Protein 8YBN (pdb70)

GO terms:
  GO:0005515 protein binding (F, IPI)

Structure (mmCIF, N/CA/C/O backbone):
data_8YBN
#
_entry.id   8YBN
#
_cell.length_a   44.967
_cell.length_b   87.860
_cell.length_c   95.581
_cell.angle_alpha   90.00
_cell.angle_beta   90.00
_cell.angle_gamma   90.00
#
_symmetry.space_group_name_H-M   'P 21 21 21'
#
loop_
_entity.id
_entity.type
_entity.pdbx_description
1 polymer 'Enterotoxin type B'
2 polymer 'nanobody SEB-Nb8'
3 water water
#
loop_
_atom_site.group_PDB
_atom_site.id
_atom_site.type_symbol
_atom_site.label_atom_id
_atom_site.label_alt_id
_atom_site.label_comp_id
_atom_site.label_asym_id
_atom_site.label_entity_id
_atom_site.label_seq_id
_atom_site.pdbx_PDB_ins_code
_atom_site.Cartn_x
_atom_site.Cartn_y
_atom_site.Cartn_z
_atom_site.occupancy
_atom_site.B_iso_or_equiv
_atom_site.auth_seq_id
_atom_site.auth_comp_id
_atom_site.auth_asym_id
_atom_site.auth_atom_id
_atom_site.pdbx_PDB_model_num
ATOM 1 N N . GLU A 1 2 ? -22.736 -8.519 12.261 1.00 88.63 3 GLU A N 1
ATOM 2 C CA . GLU A 1 2 ? -24.078 -9.001 11.929 1.00 88.98 3 GLU A CA 1
ATOM 3 C C . GLU A 1 2 ? -24.104 -9.344 10.433 1.00 84.10 3 GLU A C 1
ATOM 4 O O . GLU A 1 2 ? -23.093 -9.791 9.888 1.00 85.78 3 GLU A O 1
ATOM 10 N N . SER A 1 3 ? -25.253 -9.156 9.766 1.00 70.94 4 SER A N 1
ATOM 11 C CA . SER A 1 3 ? -25.324 -9.275 8.316 1.00 63.72 4 SER A CA 1
ATOM 12 C C . SER A 1 3 ? -26.031 -8.059 7.724 1.00 58.41 4 SER A C 1
ATOM 13 O O . SER A 1 3 ? -26.671 -7.306 8.456 1.00 64.25 4 SER A O 1
ATOM 16 N N . GLN A 1 4 ? -25.901 -7.885 6.401 1.00 48.27 5 GLN A N 1
ATOM 17 C CA . GLN A 1 4 ? -26.341 -6.670 5.730 1.00 44.99 5 GLN A CA 1
ATOM 18 C C . GLN A 1 4 ? -27.129 -6.931 4.449 1.00 39.05 5 GLN A C 1
ATOM 19 O O . GLN A 1 4 ? -26.628 -7.578 3.536 1.00 33.26 5 GLN A O 1
ATOM 25 N N . PRO A 1 5 ? -28.365 -6.393 4.311 1.00 38.62 6 PRO A N 1
ATOM 26 C CA . PRO A 1 5 ? -29.149 -6.621 3.100 1.00 38.68 6 PRO A CA 1
ATOM 27 C C . PRO A 1 5 ? -28.340 -6.213 1.875 1.00 39.67 6 PRO A C 1
ATOM 28 O O . PRO A 1 5 ? -27.595 -5.230 1.916 1.00 39.26 6 PRO A O 1
ATOM 32 N N . ASP A 1 6 ? -28.462 -7.018 0.813 1.00 38.69 7 ASP A N 1
ATOM 33 C CA . ASP A 1 6 ? -27.906 -6.679 -0.481 1.00 39.86 7 ASP A CA 1
ATOM 34 C C . ASP A 1 6 ? -28.586 -5.434 -1.055 1.00 39.49 7 ASP A C 1
ATOM 35 O O . ASP A 1 6 ? -29.725 -5.125 -0.712 1.00 40.58 7 ASP A O 1
ATOM 40 N N . PRO A 1 7 ? -27.911 -4.698 -1.967 1.00 37.03 8 PRO A N 1
ATOM 41 C CA . PRO A 1 7 ? -28.417 -3.425 -2.465 1.00 37.05 8 PRO A CA 1
ATOM 42 C C . PRO A 1 7 ? -29.803 -3.521 -3.088 1.00 37.10 8 PRO A C 1
ATOM 43 O O . PRO A 1 7 ? -30.022 -4.299 -4.008 1.00 35.10 8 PRO A O 1
ATOM 47 N N . LYS A 1 8 ? -30.716 -2.686 -2.594 1.00 39.19 9 LYS A N 1
ATOM 48 C CA . LYS A 1 8 ? -32.045 -2.561 -3.163 1.00 41.25 9 LYS A CA 1
ATOM 49 C C . LYS A 1 8 ? -31.923 -1.940 -4.561 1.00 41.27 9 LYS A C 1
ATOM 50 O O . LYS A 1 8 ? -30.929 -1.290 -4.883 1.00 37.22 9 LYS A O 1
ATOM 56 N N . PRO A 1 9 ? -32.909 -2.114 -5.467 1.00 44.12 10 PRO A N 1
ATOM 57 C CA . PRO A 1 9 ? -32.816 -1.499 -6.788 1.00 44.52 10 PRO A CA 1
ATOM 58 C C . PRO A 1 9 ? -32.843 0.025 -6.637 1.00 45.49 10 PRO A C 1
ATOM 59 O O . PRO A 1 9 ? -33.560 0.558 -5.791 1.00 47.32 10 PRO A O 1
ATOM 63 N N . ASP A 1 10 ? -32.017 0.711 -7.437 1.00 45.69 11 ASP A N 1
ATOM 64 C CA . ASP A 1 10 ? -31.873 2.161 -7.416 1.00 46.67 11 ASP A CA 1
ATOM 65 C C . ASP A 1 10 ? -31.071 2.719 -6.250 1.00 41.79 11 ASP A C 1
ATOM 66 O O . ASP A 1 10 ? -30.943 3.930 -6.121 1.00 44.71 11 ASP A O 1
ATOM 71 N N . GLU A 1 11 ? -30.499 1.835 -5.438 1.00 36.96 12 GLU A N 1
ATOM 72 C CA . GLU A 1 11 ? -29.706 2.252 -4.302 1.00 34.94 12 GLU A CA 1
ATOM 73 C C . GLU A 1 11 ? -28.281 2.590 -4.734 1.00 33.00 12 GLU A C 1
ATOM 74 O O . GLU A 1 11 ? -27.669 3.477 -4.161 1.00 33.05 12 GLU A O 1
ATOM 80 N N . LEU A 1 12 ? -27.746 1.886 -5.736 1.00 31.53 13 LEU A N 1
ATOM 81 C CA . LEU A 1 12 ? -26.339 2.015 -6.074 1.00 31.28 13 LEU A CA 1
ATOM 82 C C . LEU A 1 12 ? -26.101 3.297 -6.862 1.00 32.21 13 LEU A C 1
ATOM 83 O O . LEU A 1 12 ? -26.943 3.730 -7.648 1.00 31.61 13 LEU A O 1
ATOM 88 N N . HIS A 1 13 ? -24.934 3.893 -6.628 1.00 32.28 14 HIS A N 1
ATOM 89 C CA . HIS A 1 13 ? -24.529 5.075 -7.362 1.00 33.12 14 HIS A CA 1
ATOM 90 C C . HIS A 1 13 ? -24.281 4.732 -8.825 1.00 33.30 14 HIS A C 1
ATOM 91 O O . HIS A 1 13 ? -23.686 3.706 -9.144 1.00 34.81 14 HIS A O 1
ATOM 98 N N . LYS A 1 14 ? -24.794 5.603 -9.697 1.00 35.25 15 LYS A N 1
ATOM 99 C CA . LYS A 1 14 ? -24.621 5.491 -11.135 1.00 37.13 15 LYS A CA 1
ATOM 100 C C . LYS A 1 14 ? -23.590 6.509 -11.606 1.00 36.52 15 LYS A C 1
ATOM 101 O O . LYS A 1 14 ? -23.691 7.675 -11.232 1.00 41.32 15 LYS A O 1
ATOM 107 N N . SER A 1 15 ? -22.610 6.080 -12.416 1.00 36.15 16 SER A N 1
ATOM 108 C CA . SER A 1 15 ? -21.564 6.988 -12.882 1.00 36.74 16 SER A CA 1
ATOM 109 C C . SER A 1 15 ? -22.110 8.017 -13.869 1.00 36.06 16 SER A C 1
ATOM 110 O O . SER A 1 15 ? -21.694 9.171 -13.858 1.00 35.95 16 SER A O 1
ATOM 113 N N . SER A 1 16 ? -23.079 7.597 -14.688 1.00 35.42 17 SER A N 1
ATOM 114 C CA . SER A 1 16 ? -23.807 8.518 -15.543 1.00 35.23 17 SER A CA 1
ATOM 115 C C . SER A 1 16 ? -24.342 9.736 -14.782 1.00 35.11 17 SER A C 1
ATOM 116 O O . SER A 1 16 ? -24.420 10.820 -15.358 1.00 35.43 17 SER A O 1
ATOM 119 N N . LYS A 1 17 ? -24.715 9.566 -13.504 1.00 33.96 18 LYS A N 1
ATOM 120 C CA . LYS A 1 17 ? -25.205 10.674 -12.688 1.00 34.45 18 LYS A CA 1
ATOM 121 C C . LYS A 1 17 ? -24.110 11.427 -11.937 1.00 31.88 18 LYS A C 1
ATOM 122 O O . LYS A 1 17 ? -24.402 12.364 -11.202 1.00 31.70 18 LYS A O 1
ATOM 128 N N . PHE A 1 18 ? -22.857 10.995 -12.078 1.00 29.51 19 PHE A N 1
ATOM 129 C CA . PHE A 1 18 ? -21.752 11.727 -11.491 1.00 28.29 19 PHE A CA 1
ATOM 130 C C . PHE A 1 18 ? -21.068 12.545 -12.582 1.00 28.49 19 PHE A C 1
ATOM 131 O O . PHE A 1 18 ? -20.552 11.972 -13.522 1.00 29.89 19 PHE A O 1
ATOM 139 N N . THR A 1 19 ? -21.047 13.874 -12.448 1.00 29.50 20 THR A N 1
ATOM 140 C CA . THR A 1 19 ? -20.512 14.736 -13.492 1.00 29.22 20 THR A CA 1
ATOM 141 C C . THR A 1 19 ? -19.183 15.392 -13.118 1.00 28.15 20 THR A C 1
ATOM 142 O O . THR A 1 19 ? -18.761 16.327 -13.791 1.00 28.52 20 THR A O 1
ATOM 146 N N . GLY A 1 20 ? -18.523 14.892 -12.065 1.00 26.43 21 GLY A N 1
ATOM 147 C CA . GLY A 1 20 ? -17.198 15.365 -11.688 1.00 25.44 21 GLY A CA 1
ATOM 148 C C . GLY A 1 20 ? -16.064 14.588 -12.367 1.00 24.42 21 GLY A C 1
ATOM 149 O O . GLY A 1 20 ? -16.266 13.917 -13.372 1.00 25.39 21 GLY A O 1
ATOM 150 N N . LEU A 1 21 ? -14.862 14.667 -11.806 1.00 22.94 22 LEU A N 1
ATOM 151 C CA . LEU A 1 21 ? -13.732 13.939 -12.351 1.00 24.92 22 LEU A CA 1
ATOM 152 C C . LEU A 1 21 ? -13.716 12.511 -11.804 1.00 25.96 22 LEU A C 1
ATOM 153 O O . LEU A 1 21 ? -13.537 12.317 -10.598 1.00 26.72 22 LEU A O 1
ATOM 158 N N . MET A 1 22 ? -13.858 11.510 -12.682 1.00 24.50 23 MET A N 1
ATOM 159 C CA . MET A 1 22 ? -13.719 10.130 -12.243 1.00 25.47 23 MET A CA 1
ATOM 160 C C . MET A 1 22 ? -12.247 9.883 -11.909 1.00 25.44 23 MET A C 1
ATOM 161 O O . MET A 1 22 ? -11.915 8.947 -11.169 1.00 24.51 23 MET A O 1
ATOM 166 N N . GLU A 1 23 ? -11.372 10.741 -12.461 1.00 23.81 24 GLU A N 1
ATOM 167 C CA . GLU A 1 23 ? -9.946 10.645 -12.196 1.00 24.20 24 GLU A CA 1
ATOM 168 C C . GLU A 1 23 ? -9.653 10.645 -10.692 1.00 25.62 24 GLU A C 1
ATOM 169 O O . GLU A 1 23 ? -8.678 10.041 -10.254 1.00 25.86 24 GLU A O 1
ATOM 175 N N . ASN A 1 24 ? -10.487 11.348 -9.905 1.00 26.43 25 ASN A N 1
ATOM 176 C CA . ASN A 1 24 ? -10.217 11.547 -8.487 1.00 26.38 25 ASN A CA 1
ATOM 177 C C . ASN A 1 24 ? -10.616 10.341 -7.637 1.00 25.37 25 ASN A C 1
ATOM 178 O O . ASN A 1 24 ? -10.088 10.175 -6.543 1.00 25.16 25 ASN A O 1
ATOM 183 N N . MET A 1 25 ? -11.562 9.536 -8.132 1.00 25.22 26 MET A N 1
ATOM 184 C CA . MET A 1 25 ? -11.820 8.204 -7.611 1.00 24.98 26 MET A CA 1
ATOM 185 C C . MET A 1 25 ? -10.693 7.269 -8.060 1.00 26.64 26 MET A C 1
ATOM 186 O O . MET A 1 25 ? -10.120 6.532 -7.260 1.00 29.53 26 MET A O 1
ATOM 191 N N . LYS A 1 26 ? -10.361 7.313 -9.347 1.00 26.44 27 LYS A N 1
ATOM 192 C CA . LYS A 1 26 ? -9.365 6.408 -9.894 1.00 26.88 27 LYS A CA 1
ATOM 193 C C . LYS A 1 26 ? -8.003 6.445 -9.198 1.00 26.37 27 LYS A C 1
ATOM 194 O O . LYS A 1 26 ? -7.472 5.379 -8.890 1.00 25.27 27 LYS A O 1
ATOM 200 N N . VAL A 1 27 ? -7.446 7.643 -8.931 1.00 26.29 28 VAL A N 1
ATOM 201 C CA . VAL A 1 27 ? -6.126 7.726 -8.303 1.00 26.59 28 VAL A CA 1
ATOM 202 C C . VAL A 1 27 ? -6.041 6.954 -6.993 1.00 26.48 28 VAL A C 1
ATOM 203 O O . VAL A 1 27 ? -4.945 6.572 -6.585 1.00 25.60 28 VAL A O 1
ATOM 207 N N . LEU A 1 28 ? -7.186 6.771 -6.320 1.00 25.88 29 LEU A N 1
ATOM 208 C CA . LEU A 1 28 ? -7.187 6.118 -5.025 1.00 27.69 29 LEU A CA 1
ATOM 209 C C . LEU A 1 28 ? -6.841 4.632 -5.106 1.00 26.60 29 LEU A C 1
ATOM 210 O O . LEU A 1 28 ? -6.271 4.067 -4.169 1.00 26.92 29 LEU A O 1
ATOM 215 N N . TYR A 1 29 ? -7.161 4.035 -6.252 1.00 27.21 30 TYR A N 1
ATOM 216 C CA . TYR A 1 29 ? -6.936 2.622 -6.498 1.00 28.35 30 TYR A CA 1
ATOM 217 C C . TYR A 1 29 ? -5.880 2.392 -7.576 1.00 28.69 30 TYR A C 1
ATOM 218 O O . TYR A 1 29 ? -5.749 1.286 -8.097 1.00 28.14 30 TYR A O 1
ATOM 227 N N . ASP A 1 30 ? -5.137 3.460 -7.895 1.00 29.29 31 ASP A N 1
ATOM 228 C CA . ASP A 1 30 ? -3.992 3.398 -8.789 1.00 29.71 31 ASP A CA 1
ATOM 229 C C . ASP A 1 30 ? -2.821 2.799 -8.002 1.00 27.21 31 ASP A C 1
ATOM 230 O O . ASP A 1 30 ? -2.981 2.408 -6.859 1.00 28.30 31 ASP A O 1
ATOM 235 N N . ASP A 1 31 ? -1.627 2.754 -8.580 1.00 27.38 32 ASP A N 1
ATOM 236 C CA . ASP A 1 31 ? -0.496 2.102 -7.939 1.00 28.29 32 ASP A CA 1
ATOM 237 C C . ASP A 1 31 ? -0.134 2.573 -6.534 1.00 28.70 32 ASP A C 1
ATOM 238 O O . ASP A 1 31 ? 0.137 1.750 -5.659 1.00 27.76 32 ASP A O 1
ATOM 243 N N . ASN A 1 32 ? -0.102 3.896 -6.327 1.00 29.68 33 ASN A N 1
ATOM 244 C CA . ASN A 1 32 ? 0.323 4.454 -5.051 1.00 30.46 33 ASN A CA 1
ATOM 245 C C . ASN A 1 32 ? -0.622 4.067 -3.912 1.00 28.57 33 ASN A C 1
ATOM 246 O O . ASN A 1 32 ? -1.842 4.171 -4.040 1.00 29.15 33 ASN A O 1
ATOM 251 N N . HIS A 1 33 ? -0.034 3.639 -2.792 1.00 27.32 34 HIS A N 1
ATOM 252 C CA . HIS A 1 33 ? -0.787 3.254 -1.604 1.00 27.74 34 HIS A CA 1
ATOM 253 C C . HIS A 1 33 ? 0.164 3.137 -0.416 1.00 27.79 34 HIS A C 1
ATOM 254 O O . HIS A 1 33 ? 1.384 3.130 -0.581 1.00 25.69 34 HIS A O 1
ATOM 261 N N . VAL A 1 34 ? -0.419 3.035 0.780 1.00 28.56 35 VAL A N 1
ATOM 262 C CA . VAL A 1 34 ? 0.351 2.777 1.981 1.00 29.79 35 VAL A CA 1
ATOM 263 C C . VAL A 1 34 ? 0.372 1.274 2.262 1.00 31.03 35 VAL A C 1
ATOM 264 O O . VAL A 1 34 ? -0.659 0.604 2.270 1.00 31.07 35 VAL A O 1
ATOM 268 N N . SER A 1 35 ? 1.591 0.755 2.414 1.00 32.11 36 SER A N 1
ATOM 269 C CA . SER A 1 35 ? 1.843 -0.589 2.884 1.00 33.64 36 SER A CA 1
ATOM 270 C C . SER A 1 35 ? 3.136 -0.515 3.683 1.00 34.26 36 SER A C 1
ATOM 271 O O . SER A 1 35 ? 4.199 -0.283 3.117 1.00 37.86 36 SER A O 1
ATOM 274 N N . ALA A 1 36 ? 3.026 -0.652 5.003 1.00 34.86 37 ALA A N 1
ATOM 275 C CA . ALA A 1 36 ? 4.196 -0.753 5.863 1.00 34.02 37 ALA A CA 1
ATOM 276 C C . ALA A 1 36 ? 4.006 -1.977 6.754 1.00 34.52 37 ALA A C 1
ATOM 277 O O . ALA A 1 36 ? 2.881 -2.329 7.111 1.00 34.80 37 ALA A O 1
ATOM 279 N N . ILE A 1 37 ? 5.120 -2.625 7.094 1.00 34.94 38 ILE A N 1
ATOM 280 C CA . ILE A 1 37 ? 5.073 -3.828 7.902 1.00 36.25 38 ILE A CA 1
ATOM 281 C C . ILE A 1 37 ? 5.881 -3.613 9.176 1.00 33.91 38 ILE A C 1
ATOM 282 O O . ILE A 1 37 ? 6.986 -3.077 9.128 1.00 32.14 38 ILE A O 1
ATOM 287 N N . ASN A 1 38 ? 5.297 -4.037 10.304 1.00 32.91 39 ASN A N 1
ATOM 288 C CA . ASN A 1 38 ? 5.957 -4.033 11.603 1.00 33.60 39 ASN A CA 1
ATOM 289 C C . ASN A 1 38 ? 6.473 -2.668 12.077 1.00 31.34 39 ASN A C 1
ATOM 290 O O . ASN A 1 38 ? 7.670 -2.460 12.272 1.00 28.85 39 ASN A O 1
ATOM 295 N N . VAL A 1 39 ? 5.532 -1.746 12.289 1.00 30.91 40 VAL A N 1
ATOM 296 C CA . VAL A 1 39 ? 5.833 -0.381 12.692 1.00 31.58 40 VAL A CA 1
ATOM 297 C C . VAL A 1 39 ? 4.947 0.004 13.873 1.00 32.89 40 VAL A C 1
ATOM 298 O O . VAL A 1 39 ? 3.875 -0.571 14.058 1.00 33.07 40 VAL A O 1
ATOM 302 N N . LYS A 1 40 ? 5.385 1.013 14.634 1.00 32.78 41 LYS A N 1
ATOM 303 C CA . LYS A 1 40 ? 4.631 1.487 15.781 1.00 34.80 41 LYS A CA 1
ATOM 304 C C . LYS A 1 40 ? 4.396 2.995 15.702 1.00 31.99 41 LYS A C 1
ATOM 305 O O . LYS A 1 40 ? 5.282 3.750 15.322 1.00 29.95 41 LYS A O 1
ATOM 311 N N . SER A 1 41 ? 3.196 3.438 16.091 1.00 33.35 42 SER A N 1
ATOM 312 C CA . SER A 1 41 ? 2.879 4.859 16.091 1.00 32.02 42 SER A CA 1
ATOM 313 C C . SER A 1 41 ? 3.982 5.635 16.808 1.00 33.88 42 SER A C 1
ATOM 314 O O . SER A 1 41 ? 4.528 5.161 17.801 1.00 34.43 42 SER A O 1
ATOM 317 N N . ILE A 1 42 ? 4.310 6.818 16.278 1.00 33.82 43 ILE A N 1
ATOM 318 C CA . ILE A 1 42 ? 5.301 7.689 16.890 1.00 34.25 43 ILE A CA 1
ATOM 319 C C . ILE A 1 42 ? 4.698 9.016 17.340 1.00 35.09 43 ILE A C 1
ATOM 320 O O . ILE A 1 42 ? 5.390 9.849 17.918 1.00 33.62 43 ILE A O 1
ATOM 325 N N . ASP A 1 43 ? 3.417 9.233 17.042 1.00 35.42 44 ASP A N 1
ATOM 326 C CA . ASP A 1 43 ? 2.772 10.455 17.487 1.00 37.59 44 ASP A CA 1
ATOM 327 C C . ASP A 1 43 ? 1.269 10.346 17.260 1.00 36.23 44 ASP A C 1
ATOM 328 O O . ASP A 1 43 ? 0.768 9.306 16.820 1.00 34.56 44 ASP A O 1
ATOM 333 N N . GLN A 1 44 ? 0.575 11.426 17.622 1.00 34.33 45 GLN A N 1
ATOM 334 C CA . GLN A 1 44 ? -0.864 11.517 17.497 1.00 34.98 45 GLN A CA 1
ATOM 335 C C . GLN A 1 44 ? -1.265 12.985 17.400 1.00 34.23 45 GLN A C 1
ATOM 336 O O . GLN A 1 44 ? -0.714 13.808 18.113 1.00 34.53 45 GLN A O 1
ATOM 342 N N . PHE A 1 45 ? -2.236 13.302 16.543 1.00 33.66 46 PHE A N 1
ATOM 343 C CA . PHE A 1 45 ? -2.773 14.653 16.489 1.00 35.50 46 PHE A CA 1
ATOM 344 C C . PHE A 1 45 ? -4.055 14.729 17.318 1.00 33.26 46 PHE A C 1
ATOM 345 O O . PHE A 1 45 ? -4.101 15.404 18.342 1.00 32.84 46 PHE A O 1
ATOM 353 N N . LEU A 1 46 ? -5.102 14.033 16.882 1.00 31.52 47 LEU A N 1
ATOM 354 C CA . LEU A 1 46 ? -6.329 13.996 17.653 1.00 31.19 47 LEU A CA 1
ATOM 355 C C . LEU A 1 46 ? -6.519 12.621 18.272 1.00 30.11 47 LEU A C 1
ATOM 356 O O . LEU A 1 46 ? -5.921 11.651 17.833 1.00 25.12 47 LEU A O 1
ATOM 361 N N . TYR A 1 47 ? -7.398 12.564 19.276 1.00 33.07 48 TYR A N 1
ATOM 362 C CA . TYR A 1 47 ? -7.630 11.351 20.042 1.00 34.56 48 TYR A CA 1
ATOM 363 C C . TYR A 1 47 ? -8.055 10.146 19.190 1.00 32.68 48 TYR A C 1
ATOM 364 O O . TYR A 1 47 ? -7.899 9.011 19.641 1.00 33.43 48 TYR A O 1
ATOM 373 N N . PHE A 1 48 ? -8.577 10.372 17.967 1.00 30.49 49 PHE A N 1
ATOM 374 C CA . PHE A 1 48 ? -9.037 9.282 17.112 1.00 28.67 49 PHE A CA 1
ATOM 375 C C . PHE A 1 48 ? -8.058 8.865 16.013 1.00 28.37 49 PHE A C 1
ATOM 376 O O . PHE A 1 48 ? -8.425 8.096 15.120 1.00 27.99 49 PHE A O 1
ATOM 384 N N . ASP A 1 49 ? -6.801 9.315 16.110 1.00 27.95 50 ASP A N 1
ATOM 385 C CA . ASP A 1 49 ? -5.808 9.034 15.088 1.00 28.06 50 ASP A CA 1
ATOM 386 C C . ASP A 1 49 ? -4.471 8.592 15.672 1.00 28.86 50 ASP A C 1
ATOM 387 O O . ASP A 1 49 ? -4.248 8.649 16.879 1.00 25.97 50 ASP A O 1
ATOM 392 N N . LEU A 1 50 ? -3.604 8.112 14.771 1.00 30.87 51 LEU A N 1
ATOM 393 C CA . LEU A 1 50 ? -2.249 7.699 15.099 1.00 31.03 51 LEU A CA 1
ATOM 394 C C . LEU A 1 50 ? -1.378 8.146 13.933 1.00 29.99 51 LEU A C 1
ATOM 395 O O . LEU A 1 50 ? -1.826 8.125 12.786 1.00 28.94 51 LEU A O 1
ATOM 400 N N . ILE A 1 51 ? -0.137 8.539 14.248 1.00 29.28 52 ILE A N 1
ATOM 401 C CA . ILE A 1 51 ? 0.804 8.980 13.241 1.00 27.87 52 ILE A CA 1
ATOM 402 C C . ILE A 1 51 ? 1.994 8.035 13.195 1.00 26.36 52 ILE A C 1
ATOM 403 O O . ILE A 1 51 ? 2.630 7.770 14.208 1.00 26.66 52 ILE A O 1
ATOM 408 N N . TYR A 1 52 ? 2.30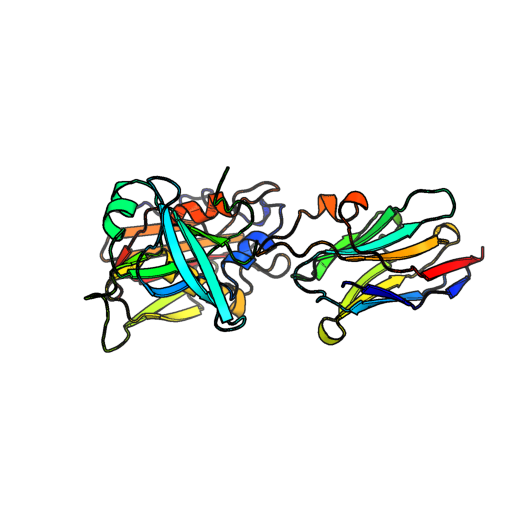0 7.572 11.982 1.00 26.56 53 TYR A N 1
ATOM 409 C CA . TYR A 1 52 ? 3.366 6.613 11.769 1.00 27.04 53 TYR A CA 1
ATOM 410 C C . TYR A 1 52 ? 4.414 7.339 10.950 1.00 27.74 53 TYR A C 1
ATOM 411 O O . TYR A 1 52 ? 4.094 8.270 10.223 1.00 27.85 53 TYR A O 1
ATOM 420 N N . SER A 1 53 ? 5.659 6.910 11.110 1.00 29.01 54 SER A N 1
ATOM 421 C CA . SER A 1 53 ? 6.742 7.382 10.277 1.00 32.02 54 SER A CA 1
ATOM 422 C C . SER A 1 53 ? 7.156 6.184 9.425 1.00 35.28 54 SER A C 1
ATOM 423 O O . SER A 1 53 ? 7.557 5.159 9.972 1.00 34.78 54 SER A O 1
ATOM 426 N N . ILE A 1 54 ? 6.992 6.296 8.098 1.00 39.32 55 ILE A N 1
ATOM 427 C CA . ILE A 1 54 ? 7.314 5.202 7.194 1.00 43.17 55 ILE A CA 1
ATOM 428 C C . ILE A 1 54 ? 8.236 5.703 6.083 1.00 44.49 55 ILE A C 1
ATOM 429 O O . ILE A 1 54 ? 8.090 6.820 5.584 1.00 45.33 55 ILE A O 1
ATOM 434 N N . LYS A 1 55 ? 9.200 4.849 5.727 1.00 47.39 56 LYS A N 1
ATOM 435 C CA . LYS A 1 55 ? 10.290 5.210 4.843 1.00 48.62 56 LYS A CA 1
ATOM 436 C C . LYS A 1 55 ? 9.804 5.310 3.402 1.00 50.22 56 LYS A C 1
ATOM 437 O O . LYS A 1 55 ? 8.928 4.561 2.980 1.00 51.06 56 LYS A O 1
ATOM 443 N N . ASP A 1 56 ? 10.362 6.274 2.669 1.00 52.21 57 ASP A N 1
ATOM 444 C CA . ASP A 1 56 ? 10.240 6.298 1.226 1.00 53.89 57 ASP A CA 1
ATOM 445 C C . ASP A 1 56 ? 11.523 5.704 0.650 1.00 52.78 57 ASP A C 1
ATOM 446 O O . ASP A 1 56 ? 12.598 6.281 0.799 1.00 51.58 57 ASP A O 1
ATOM 451 N N . THR A 1 57 ? 11.399 4.596 -0.064 1.00 57.66 58 THR A N 1
ATOM 452 C CA . THR A 1 57 ? 12.609 3.919 -0.578 1.00 64.35 58 THR A CA 1
ATOM 453 C C . THR A 1 57 ? 13.194 4.722 -1.723 1.00 67.56 58 THR A C 1
ATOM 454 O O . THR A 1 57 ? 14.431 4.768 -1.813 1.00 76.08 58 THR A O 1
ATOM 458 N N . LYS A 1 58 ? 12.354 5.312 -2.570 1.00 69.84 59 LYS A N 1
ATOM 459 C CA . LYS A 1 58 ? 12.806 6.160 -3.707 1.00 71.82 59 LYS A CA 1
ATOM 460 C C . LYS A 1 58 ? 13.566 7.449 -3.333 1.00 74.89 59 LYS A C 1
ATOM 461 O O . LYS A 1 58 ? 14.576 7.733 -4.012 1.00 71.91 59 LYS A O 1
ATOM 467 N N . LEU A 1 59 ? 13.150 8.191 -2.298 1.00 76.14 60 LEU A N 1
ATOM 468 C CA . LEU A 1 59 ? 13.748 9.531 -2.025 1.00 75.67 60 LEU A CA 1
ATOM 469 C C . LEU A 1 59 ? 14.668 9.461 -0.813 1.00 74.12 60 LEU A C 1
ATOM 470 O O . LEU A 1 59 ? 15.436 10.409 -0.587 1.00 75.42 60 LEU A O 1
ATOM 475 N N . GLY A 1 60 ? 14.567 8.384 -0.060 1.00 70.55 61 GLY A N 1
ATOM 476 C CA . GLY A 1 60 ? 15.427 8.137 1.089 1.00 64.99 61 GLY A CA 1
ATOM 477 C C . GLY A 1 60 ? 14.938 8.719 2.418 1.00 61.52 61 GLY A C 1
ATOM 478 O O . GLY A 1 60 ? 15.390 8.304 3.480 1.00 58.37 61 GLY A O 1
ATOM 479 N N . ASN A 1 61 ? 14.017 9.686 2.358 1.00 57.48 62 ASN A N 1
ATOM 480 C CA . ASN A 1 61 ? 13.485 10.324 3.551 1.00 55.92 62 ASN A CA 1
ATOM 481 C C . ASN A 1 61 ? 12.411 9.453 4.206 1.00 53.52 62 ASN A C 1
ATOM 482 O O . ASN A 1 61 ? 12.179 8.321 3.792 1.00 57.41 62 ASN A O 1
ATOM 487 N N . TYR A 1 62 ? 11.766 9.984 5.248 1.00 50.13 63 TYR A N 1
ATOM 488 C CA . TYR A 1 62 ? 10.629 9.337 5.877 1.00 49.11 63 TYR A CA 1
ATOM 489 C C . TYR A 1 62 ? 9.375 10.181 5.650 1.00 48.97 63 TYR A C 1
ATOM 490 O O . TYR A 1 62 ? 9.446 11.409 5.647 1.00 47.88 63 TYR A O 1
ATOM 499 N N . ASP A 1 63 ? 8.229 9.526 5.436 1.00 45.52 64 ASP A N 1
ATOM 500 C CA . ASP A 1 63 ? 6.964 10.240 5.380 1.00 45.33 64 ASP A CA 1
ATOM 501 C C . ASP A 1 63 ? 6.121 9.921 6.606 1.00 41.00 64 ASP A C 1
ATOM 502 O O . ASP A 1 63 ? 6.259 8.853 7.193 1.00 43.21 64 ASP A O 1
ATOM 507 N N . ASN A 1 64 ? 5.248 10.857 6.974 1.00 35.58 65 ASN A N 1
ATOM 508 C CA . ASN A 1 64 ? 4.278 10.595 8.017 1.00 34.80 65 ASN A CA 1
ATOM 509 C C . ASN A 1 64 ? 2.946 10.202 7.407 1.00 31.05 65 ASN A C 1
ATOM 510 O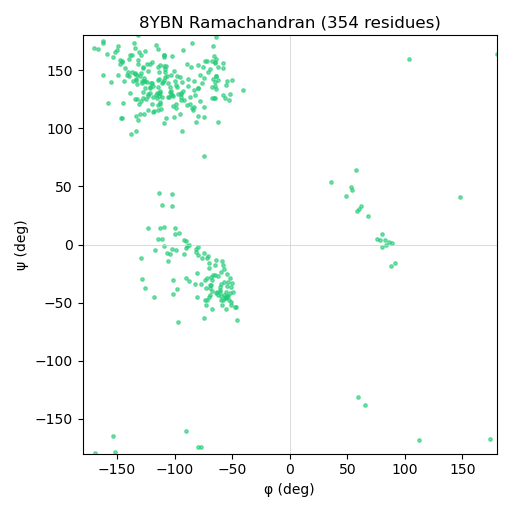 O . ASN A 1 64 ? 2.465 10.839 6.471 1.00 30.29 65 ASN A O 1
ATOM 515 N N . VAL A 1 65 ? 2.349 9.166 7.991 1.00 28.69 66 VAL A N 1
ATOM 516 C CA . VAL A 1 65 ? 1.001 8.776 7.653 1.00 27.45 66 VAL A CA 1
ATOM 517 C C . VAL A 1 65 ? 0.090 9.019 8.850 1.00 25.96 66 VAL A C 1
ATOM 518 O O . VAL A 1 65 ? 0.310 8.483 9.934 1.00 25.20 66 VAL A O 1
ATOM 522 N N . ARG A 1 66 ? -0.950 9.823 8.641 1.00 26.60 67 ARG A N 1
ATOM 523 C CA . ARG A 1 66 ? -1.958 9.995 9.666 1.00 28.37 67 ARG A CA 1
ATOM 524 C C . ARG A 1 66 ? -3.105 9.029 9.381 1.00 27.66 67 ARG A C 1
ATOM 525 O O . ARG A 1 66 ? -3.831 9.184 8.398 1.00 27.17 67 ARG A O 1
ATOM 533 N N . VAL A 1 67 ? -3.249 8.038 10.268 1.00 26.32 68 VAL A N 1
ATOM 534 C CA . VAL A 1 67 ? -4.296 7.043 10.162 1.00 26.95 68 VAL A CA 1
ATOM 535 C C . VAL A 1 67 ? -5.443 7.478 11.056 1.00 26.60 68 VAL A C 1
ATOM 536 O O . VAL A 1 67 ? -5.229 7.707 12.238 1.00 25.74 68 VAL A O 1
ATOM 540 N N . GLU A 1 68 ? -6.658 7.505 10.502 1.00 27.48 69 GLU A N 1
ATOM 541 C CA . GLU A 1 68 ? -7.821 7.955 11.242 1.00 29.33 69 GLU A CA 1
ATOM 542 C C . GLU A 1 68 ? -8.845 6.846 11.447 1.00 30.53 69 GLU A C 1
ATOM 543 O O . GLU A 1 68 ? -9.262 6.197 10.487 1.00 35.86 69 GLU A O 1
ATOM 549 N N . PHE A 1 69 ? -9.291 6.687 12.700 1.00 29.74 70 PHE A N 1
ATOM 550 C CA . PHE A 1 69 ? -10.301 5.708 13.070 1.00 27.99 70 PHE A CA 1
ATOM 551 C C . PHE A 1 69 ? -11.624 6.367 13.437 1.00 27.64 70 PHE A C 1
ATOM 552 O O . PHE A 1 69 ? -11.638 7.542 13.790 1.00 27.55 70 PHE A O 1
ATOM 560 N N . LYS A 1 70 ? -12.710 5.583 13.448 1.00 27.44 71 LYS A N 1
ATOM 561 C CA . LYS A 1 70 ? -14.020 6.125 13.766 1.00 30.69 71 LYS A CA 1
ATOM 562 C C . LYS A 1 70 ? -14.190 6.495 15.235 1.00 29.47 71 LYS A C 1
ATOM 563 O O . LYS A 1 70 ? -15.217 7.062 15.590 1.00 29.51 71 LYS A O 1
ATOM 569 N N . ASN A 1 71 ? -13.225 6.109 16.086 1.00 29.92 72 ASN A N 1
ATOM 570 C CA . ASN A 1 71 ? -13.280 6.404 17.508 1.00 28.72 72 ASN A CA 1
ATOM 571 C C . ASN A 1 71 ? -11.936 6.285 18.225 1.00 28.86 72 ASN A C 1
ATOM 572 O O . ASN A 1 71 ? -10.943 5.838 17.647 1.00 28.51 72 ASN A O 1
ATOM 577 N N . LYS A 1 72 ? -11.950 6.683 19.505 1.00 29.39 73 LYS A N 1
ATOM 578 C CA . LYS A 1 72 ? -10.791 6.658 20.383 1.00 31.50 73 LYS A CA 1
ATOM 579 C C . LYS A 1 72 ? -10.352 5.242 20.748 1.00 30.71 73 LYS A C 1
ATOM 580 O O . LYS A 1 72 ? -9.152 4.960 20.851 1.00 27.34 73 LYS A O 1
ATOM 586 N N . ASP A 1 73 ? -11.340 4.363 20.935 1.00 30.00 74 ASP A N 1
ATOM 587 C CA . ASP A 1 73 ? -11.054 2.987 21.296 1.00 32.76 74 ASP A CA 1
ATOM 588 C C . ASP A 1 73 ? -10.112 2.295 20.309 1.00 32.74 74 ASP A C 1
ATOM 589 O O . ASP A 1 73 ? -9.208 1.573 20.731 1.00 35.11 74 ASP A O 1
ATOM 594 N N . LEU A 1 74 ? -10.310 2.538 19.000 1.00 30.84 75 LEU A N 1
ATOM 595 C CA . LEU A 1 74 ? -9.479 1.923 17.973 1.00 29.35 75 LEU A CA 1
ATOM 596 C C . LEU A 1 74 ? -8.072 2.503 18.004 1.00 30.30 75 LEU A C 1
ATOM 597 O O . LEU A 1 74 ? -7.089 1.773 17.953 1.00 32.70 75 LEU A O 1
ATOM 602 N N . ALA A 1 75 ? -7.981 3.823 18.112 1.00 29.41 76 ALA A N 1
ATOM 603 C CA . ALA A 1 75 ? -6.691 4.468 18.266 1.00 30.52 76 ALA A CA 1
ATOM 604 C C . ALA A 1 75 ? -5.983 3.966 19.523 1.00 31.03 76 ALA A C 1
ATOM 605 O O . ALA A 1 75 ? -4.794 3.646 19.484 1.00 31.66 76 ALA A O 1
ATOM 607 N N . ASP A 1 76 ? -6.723 3.934 20.642 1.00 31.11 77 ASP A N 1
ATOM 608 C CA . ASP A 1 76 ? -6.190 3.449 21.906 1.00 31.96 77 ASP A CA 1
ATOM 609 C C . ASP A 1 76 ? -5.671 2.018 21.789 1.00 31.43 77 ASP A C 1
ATOM 610 O O . ASP A 1 76 ? -4.580 1.716 22.266 1.00 30.48 77 ASP A O 1
ATOM 615 N N . LYS A 1 77 ? -6.443 1.162 21.115 1.00 30.53 78 LYS A N 1
ATOM 616 C CA . LYS A 1 77 ? -6.047 -0.223 20.923 1.00 31.20 78 LYS A CA 1
ATOM 617 C C . LYS A 1 77 ? -4.673 -0.397 20.276 1.00 29.59 78 LYS A C 1
ATOM 618 O O . LYS A 1 77 ? -3.871 -1.204 20.733 1.00 28.11 78 LYS A O 1
ATOM 624 N N . TYR A 1 78 ? -4.408 0.364 19.208 1.00 29.23 79 TYR A N 1
ATOM 625 C CA . TYR A 1 78 ? -3.241 0.124 18.370 1.00 30.02 79 TYR A CA 1
ATOM 626 C C . TYR A 1 78 ? -2.066 1.046 18.686 1.00 30.11 79 TYR A C 1
ATOM 627 O O . TYR A 1 78 ? -0.977 0.884 18.141 1.00 28.97 79 TYR A O 1
ATOM 636 N N . LYS A 1 79 ? -2.305 1.983 19.606 1.00 32.39 80 LYS A N 1
ATOM 637 C CA . LYS A 1 79 ? -1.369 3.051 19.906 1.00 37.47 80 LYS A CA 1
ATOM 638 C C . LYS A 1 79 ? 0.079 2.591 20.059 1.00 37.26 80 LYS A C 1
ATOM 639 O O . LYS A 1 79 ? 0.939 2.959 19.269 1.00 37.20 80 LYS A O 1
ATOM 645 N N . ASP A 1 80 ? 0.363 1.787 21.078 1.00 39.16 81 ASP A N 1
ATOM 646 C CA . ASP A 1 80 ? 1.753 1.458 21.352 1.00 44.22 81 ASP A CA 1
ATOM 647 C C . ASP A 1 80 ? 2.076 0.065 20.834 1.00 46.62 81 ASP A C 1
ATOM 648 O O . ASP A 1 80 ? 2.900 -0.624 21.431 1.00 45.45 81 ASP A O 1
ATOM 653 N N . LYS A 1 81 ? 1.427 -0.310 19.719 1.00 47.44 82 LYS A N 1
ATOM 654 C CA . LYS A 1 81 ? 1.566 -1.635 19.139 1.00 47.46 82 LYS A CA 1
ATOM 655 C C . LYS A 1 81 ? 2.299 -1.625 17.805 1.00 44.63 82 LYS A C 1
ATOM 656 O O . LYS A 1 81 ? 2.063 -0.753 16.961 1.00 46.32 82 LYS A O 1
ATOM 662 N N . TYR A 1 82 ? 3.177 -2.624 17.643 1.00 39.88 83 TYR A N 1
ATOM 663 C CA . TYR A 1 82 ? 3.736 -2.953 16.343 1.00 36.95 83 TYR A CA 1
ATOM 664 C C . TYR A 1 82 ? 2.611 -3.507 15.473 1.00 33.47 83 TYR A C 1
ATOM 665 O O . TYR A 1 82 ? 1.891 -4.417 15.870 1.00 30.25 83 TYR A O 1
ATOM 674 N N . VAL A 1 83 ? 2.456 -2.894 14.296 1.00 32.60 84 VAL A N 1
ATOM 675 C CA . VAL A 1 83 ? 1.337 -3.163 13.413 1.00 32.81 84 VAL A CA 1
ATOM 676 C C . VAL A 1 83 ? 1.789 -3.319 11.963 1.00 30.64 84 VAL A C 1
ATOM 677 O O . VAL A 1 83 ? 2.958 -3.103 11.630 1.00 26.79 84 VAL A O 1
ATOM 681 N N . ASP A 1 84 ? 0.828 -3.712 11.123 1.00 29.45 85 ASP A N 1
ATOM 682 C CA . ASP A 1 84 ? 0.920 -3.498 9.693 1.00 29.75 85 ASP A CA 1
ATOM 683 C C . ASP A 1 84 ? -0.105 -2.440 9.296 1.00 29.79 85 ASP A C 1
ATOM 684 O O . ASP A 1 84 ? -1.215 -2.386 9.827 1.00 30.92 85 ASP A O 1
ATOM 689 N N . VAL A 1 85 ? 0.310 -1.563 8.386 1.00 29.56 86 VAL A N 1
ATOM 690 C CA . VAL A 1 85 ? -0.556 -0.513 7.902 1.00 28.92 86 VAL A CA 1
ATOM 691 C C . VAL A 1 85 ? -0.594 -0.712 6.402 1.00 27.52 86 VAL A C 1
ATOM 692 O O . VAL A 1 85 ? 0.458 -0.806 5.761 1.00 24.71 86 VAL A O 1
ATOM 696 N N . PHE A 1 86 ? -1.824 -0.776 5.889 1.00 27.40 87 PHE A N 1
ATOM 697 C CA . PHE A 1 86 ? -2.078 -0.864 4.461 1.00 28.92 87 PHE A CA 1
ATOM 698 C C . PHE A 1 86 ? -3.348 -0.100 4.128 1.00 27.63 87 PHE A C 1
ATOM 699 O O . PHE A 1 86 ? -4.411 -0.423 4.636 1.00 27.98 87 PHE A O 1
ATOM 707 N N . GLY A 1 87 ? -3.252 0.892 3.255 1.00 28.21 88 GLY A N 1
ATOM 708 C CA . GLY A 1 87 ? -4.462 1.576 2.854 1.00 28.79 88 GLY A CA 1
ATOM 709 C C . GLY A 1 87 ? -4.282 2.530 1.686 1.00 28.39 88 GLY A C 1
ATOM 710 O O . GLY A 1 87 ? -3.162 2.813 1.263 1.00 26.02 88 GLY A O 1
ATOM 711 N N . ALA A 1 88 ? -5.439 2.965 1.182 1.00 27.74 89 ALA A N 1
ATOM 712 C CA . ALA A 1 88 ? -5.554 3.982 0.160 1.00 27.84 89 ALA A CA 1
ATOM 713 C C . ALA A 1 88 ? -5.435 5.356 0.813 1.00 26.96 89 ALA A C 1
ATOM 714 O O . ALA A 1 88 ? -6.349 5.804 1.513 1.00 27.10 89 ALA A O 1
ATOM 716 N N . ASN A 1 89 ? -4.283 5.999 0.620 1.00 26.16 90 ASN A N 1
ATOM 717 C CA . ASN A 1 89 ? -4.036 7.289 1.247 1.00 26.65 90 ASN A CA 1
ATOM 718 C C . ASN A 1 89 ? -4.422 8.472 0.354 1.00 28.71 90 ASN A C 1
ATOM 719 O O . ASN A 1 89 ? -4.671 8.322 -0.843 1.00 27.46 90 ASN A O 1
ATOM 724 N N . TYR A 1 90 ? -4.459 9.662 0.958 1.00 29.79 91 TYR A N 1
ATOM 725 C CA . TYR A 1 90 ? -4.776 10.883 0.239 1.00 29.19 91 TYR A CA 1
ATOM 726 C C . TYR A 1 90 ? -4.057 12.074 0.864 1.00 29.68 91 TYR A C 1
ATOM 727 O O . TYR A 1 90 ? -3.459 11.963 1.941 1.00 26.88 91 TYR A O 1
ATOM 736 N N . TYR A 1 91 ? -4.142 13.197 0.136 1.00 30.45 92 TYR A N 1
ATOM 737 C CA . TYR A 1 91 ? -3.485 14.440 0.485 1.00 33.25 92 TYR A CA 1
ATOM 738 C C . TYR A 1 91 ? -4.397 15.664 0.502 1.00 38.28 92 TYR A C 1
ATOM 739 O O . TYR A 1 91 ? -4.138 16.583 1.273 1.00 39.59 92 TYR A O 1
ATOM 748 N N . TYR A 1 92 ? -5.451 15.688 -0.325 1.00 44.17 93 TYR A N 1
ATOM 749 C CA . TYR A 1 92 ? -6.157 16.936 -0.569 1.00 51.46 93 TYR A CA 1
ATOM 750 C C . TYR A 1 92 ? -6.629 17.581 0.731 1.00 54.32 93 TYR A C 1
ATOM 751 O O . TYR A 1 92 ? -6.296 18.736 0.987 1.00 58.16 93 TYR A O 1
ATOM 760 N N . GLN A 1 93 ? -7.402 16.850 1.547 1.00 52.17 94 GLN A N 1
ATOM 761 C CA . GLN A 1 93 ? -7.813 17.389 2.839 1.00 48.97 94 GLN A CA 1
ATOM 762 C C . GLN A 1 93 ? -7.180 16.574 3.963 1.00 43.80 94 GLN A C 1
ATOM 763 O O . GLN A 1 93 ? -7.825 16.208 4.932 1.00 42.09 94 GLN A O 1
ATOM 769 N N . CYS A 1 94 ? -5.891 16.286 3.798 1.00 43.61 95 CYS A N 1
ATOM 770 C CA . CYS A 1 94 ? -5.067 15.666 4.818 1.00 41.46 95 CYS A CA 1
ATOM 771 C C . CYS A 1 94 ? -4.573 16.776 5.745 1.00 42.68 95 CYS A C 1
ATOM 772 O O . CYS A 1 94 ? -3.844 17.659 5.299 1.00 41.13 95 CYS A O 1
ATOM 775 N N . TYR A 1 95 ? -4.985 16.742 7.020 1.00 43.86 96 TYR A N 1
ATOM 776 C CA . TYR A 1 95 ? -4.587 17.765 7.980 1.00 43.54 96 TYR A CA 1
ATOM 777 C C . TYR A 1 95 ? -3.684 17.176 9.060 1.00 40.48 96 TYR A C 1
ATOM 778 O O . TYR A 1 95 ? -3.991 16.131 9.620 1.00 42.03 96 TYR A O 1
ATOM 787 N N . PHE A 1 96 ? -2.550 17.833 9.313 1.00 38.87 97 PHE A N 1
ATOM 788 C CA . PHE A 1 96 ? -1.719 17.524 10.466 1.00 40.02 97 PHE A CA 1
ATOM 789 C C . PHE A 1 96 ? -1.789 18.634 11.513 1.00 42.14 97 PHE A C 1
ATOM 790 O O . PHE A 1 96 ? -1.201 18.537 12.588 1.00 43.38 97 PHE A O 1
ATOM 798 N N . SER A 1 97 ? -2.552 19.675 11.196 1.00 43.01 98 SER A N 1
ATOM 799 C CA . SER A 1 97 ? -2.656 20.849 12.034 1.00 44.20 98 SER A CA 1
ATOM 800 C C . SER A 1 97 ? -4.031 21.419 11.691 1.00 45.59 98 SER A C 1
ATOM 801 O O . SER A 1 97 ? -4.838 20.717 11.080 1.00 42.98 98 SER A O 1
ATOM 804 N N . LYS A 1 98 ? -4.299 22.670 12.075 1.00 48.49 99 LYS A N 1
ATOM 805 C CA . LYS A 1 98 ? -5.573 23.301 11.762 1.00 49.45 99 LYS A CA 1
ATOM 806 C C . LYS A 1 98 ? -5.420 24.256 10.610 1.00 43.65 99 LYS A C 1
ATOM 807 O O . LYS A 1 98 ? -6.231 24.194 9.707 1.00 42.12 99 LYS A O 1
ATOM 813 N N . ASP A 1 109 ? 2.786 18.782 -0.270 1.00 57.00 110 ASP A N 1
ATOM 814 C CA . ASP A 1 109 ? 2.805 18.224 1.083 1.00 59.44 110 ASP A CA 1
ATOM 815 C C . ASP A 1 109 ? 3.059 16.709 1.069 1.00 58.92 110 ASP A C 1
ATOM 816 O O . ASP A 1 109 ? 2.487 15.958 1.859 1.00 55.38 110 ASP A O 1
ATOM 821 N N . LYS A 1 110 ? 3.982 16.274 0.197 1.00 57.06 111 LYS A N 1
ATOM 822 C CA . LYS A 1 110 ? 4.161 14.869 -0.141 1.00 59.07 111 LYS A CA 1
ATOM 823 C C . LYS A 1 110 ? 4.516 14.008 1.065 1.00 54.97 111 LYS A C 1
ATOM 824 O O . LYS A 1 110 ? 4.275 12.806 1.063 1.00 52.34 111 LYS A O 1
ATOM 830 N N . ARG A 1 111 ? 5.079 14.659 2.082 1.00 55.52 112 ARG A N 1
ATOM 831 C CA . ARG A 1 111 ? 5.616 14.000 3.255 1.00 56.11 112 ARG A CA 1
ATOM 832 C C . ARG A 1 111 ? 4.587 13.764 4.353 1.00 54.21 112 ARG A C 1
ATOM 833 O O . ARG A 1 111 ? 4.928 13.230 5.406 1.00 57.31 112 ARG A O 1
ATOM 841 N N . LYS A 1 112 ? 3.343 14.186 4.107 1.00 50.70 113 LYS A N 1
ATOM 842 C CA . LYS A 1 112 ? 2.287 14.069 5.093 1.00 47.63 113 LYS A CA 1
ATOM 843 C C . LYS A 1 112 ? 0.996 13.615 4.422 1.00 42.44 113 LYS A C 1
ATOM 844 O O . LYS A 1 112 ? 0.246 14.433 3.897 1.00 41.08 113 LYS A O 1
ATOM 850 N N . THR A 1 113 ? 0.751 12.300 4.444 1.00 36.14 114 THR A N 1
ATOM 851 C CA . THR A 1 113 ? -0.452 11.752 3.843 1.00 33.29 114 THR A CA 1
ATOM 852 C C . THR A 1 113 ? -1.385 11.269 4.945 1.00 30.82 114 THR A C 1
ATOM 853 O O . THR A 1 113 ? -0.960 11.076 6.077 1.00 32.22 114 THR A O 1
AT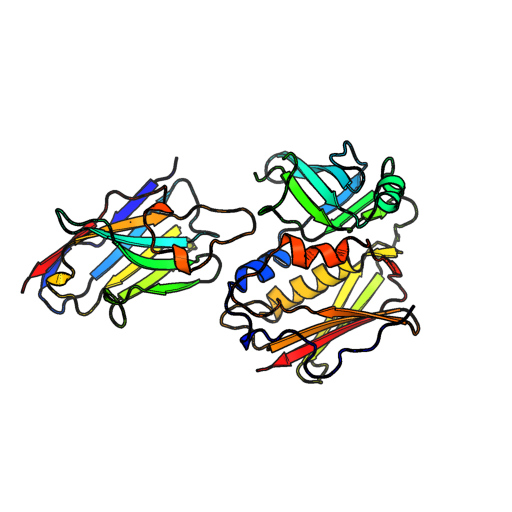OM 857 N N . CYS A 1 114 ? -2.655 11.100 4.580 1.00 30.17 115 CYS A N 1
ATOM 858 C CA . CYS A 1 114 ? -3.714 10.679 5.477 1.00 30.47 115 CYS A CA 1
ATOM 859 C C . CYS A 1 114 ? -4.304 9.370 4.984 1.00 28.65 115 CYS A C 1
ATOM 860 O O . CYS A 1 114 ? -4.257 9.118 3.793 1.00 27.96 115 CYS A O 1
ATOM 863 N N . MET A 1 115 ? -4.926 8.606 5.897 1.00 28.81 116 MET A N 1
ATOM 864 C CA . MET A 1 115 ? -5.752 7.462 5.533 1.00 26.97 116 MET A CA 1
ATOM 865 C C . MET A 1 115 ? -6.668 7.048 6.679 1.00 26.32 116 MET A C 1
ATOM 866 O O . MET A 1 115 ? -6.554 7.583 7.782 1.00 27.37 116 MET A O 1
ATOM 871 N N . TYR A 1 116 ? -7.541 6.070 6.404 1.00 26.53 117 TYR A N 1
ATOM 872 C CA . TYR A 1 116 ? -8.458 5.506 7.385 1.00 26.08 117 TYR A CA 1
ATOM 873 C C . TYR A 1 116 ? -8.305 3.992 7.529 1.00 27.74 117 TYR A C 1
ATOM 874 O O . TYR A 1 116 ? -8.184 3.271 6.537 1.00 26.67 117 TYR A O 1
ATOM 883 N N . GLY A 1 117 ? -8.382 3.517 8.782 1.00 28.64 118 GLY A N 1
ATOM 884 C CA . GLY A 1 117 ? -8.377 2.094 9.071 1.00 27.18 118 GLY A CA 1
ATOM 885 C C . GLY A 1 117 ? -7.033 1.507 8.668 1.00 26.22 118 GLY A C 1
ATOM 886 O O . GLY A 1 117 ? -6.010 2.136 8.921 1.00 24.86 118 GLY A O 1
ATOM 887 N N . GLY A 1 118 ? -7.086 0.316 8.045 1.00 27.13 119 GLY A N 1
ATOM 888 C CA . GLY A 1 118 ? -5.948 -0.364 7.446 1.00 26.05 119 GLY A CA 1
ATOM 889 C C . GLY A 1 118 ? -4.866 -0.891 8.389 1.00 26.21 119 GLY A C 1
ATOM 890 O O . GLY A 1 118 ? -3.722 -1.071 7.969 1.00 25.59 119 GLY A O 1
ATOM 891 N N . VAL A 1 119 ? -5.224 -1.155 9.654 1.00 25.92 120 VAL A N 1
ATOM 892 C CA . VAL A 1 119 ? -4.216 -1.481 10.650 1.00 26.34 120 VAL A CA 1
ATOM 893 C C . VAL A 1 119 ? -4.496 -2.830 11.296 1.00 26.39 120 VAL A C 1
ATOM 894 O O . VAL A 1 119 ? -5.609 -3.101 11.760 1.00 25.91 120 VAL A O 1
ATOM 898 N N . THR A 1 120 ? -3.454 -3.665 11.307 1.00 27.26 121 THR A N 1
ATOM 899 C CA . THR A 1 120 ? -3.514 -4.972 11.936 1.00 28.11 121 THR A CA 1
ATOM 900 C C . THR A 1 120 ? -2.272 -5.174 12.790 1.00 29.18 121 THR A C 1
ATOM 901 O O . THR A 1 120 ? -1.176 -4.769 12.409 1.00 29.06 121 THR A O 1
ATOM 905 N N . GLU A 1 121 ? -2.464 -5.809 13.948 1.00 32.28 122 GLU A N 1
ATOM 906 C CA . GLU A 1 121 ? -1.339 -6.193 14.780 1.00 35.14 122 GLU A CA 1
ATOM 907 C C . GLU A 1 121 ? -0.360 -7.052 13.978 1.00 34.85 122 GLU A C 1
ATOM 908 O O . GLU A 1 121 ? -0.773 -7.928 13.216 1.00 34.09 122 GLU A O 1
ATOM 914 N N . HIS A 1 122 ? 0.940 -6.779 14.135 1.00 33.97 123 HIS A N 1
ATOM 915 C CA . HIS A 1 122 ? 1.934 -7.511 13.379 1.00 35.27 123 HIS A CA 1
ATOM 916 C C . HIS A 1 122 ? 2.090 -8.916 13.963 1.00 36.19 123 HIS A C 1
ATOM 917 O O . HIS A 1 122 ? 1.774 -9.911 13.312 1.00 35.27 123 HIS A O 1
ATOM 924 N N . ASN A 1 123 ? 2.544 -9.000 15.213 1.00 38.05 124 ASN A N 1
ATOM 925 C CA . ASN A 1 123 ? 2.849 -10.292 15.806 1.00 41.03 124 ASN A CA 1
ATOM 926 C C . ASN A 1 123 ? 1.620 -11.176 15.962 1.00 39.17 124 ASN A C 1
ATOM 927 O O . ASN A 1 123 ? 0.556 -10.702 16.342 1.00 41.04 124 ASN A O 1
ATOM 932 N N . GLY A 1 124 ? 1.783 -12.453 15.610 1.00 37.83 125 GLY A N 1
ATOM 933 C CA . GLY A 1 124 ? 0.698 -13.416 15.646 1.00 35.70 125 GLY A CA 1
ATOM 934 C C . GLY A 1 124 ? -0.289 -13.348 14.483 1.00 35.31 125 GLY A C 1
ATOM 935 O O . GLY A 1 124 ? -1.287 -14.064 14.490 1.00 38.84 125 GLY A O 1
ATOM 936 N N . ASN A 1 125 ? -0.043 -12.481 13.495 1.00 32.66 126 ASN A N 1
ATOM 937 C CA . ASN A 1 125 ? -0.956 -12.369 12.368 1.00 33.21 126 ASN A CA 1
ATOM 938 C C . ASN A 1 125 ? -0.304 -12.823 11.062 1.00 34.40 126 ASN A C 1
ATOM 939 O O . ASN A 1 125 ? -0.936 -12.756 10.009 1.00 34.17 126 ASN A O 1
ATOM 944 N N . GLN A 1 126 ? 0.934 -13.328 11.164 1.00 34.41 127 GLN A N 1
ATOM 945 C CA . GLN A 1 126 ? 1.715 -13.742 10.011 1.00 37.36 127 GLN A CA 1
ATOM 946 C C . GLN A 1 126 ? 1.567 -15.233 9.720 1.00 37.53 127 GLN A C 1
ATOM 947 O O . GLN A 1 126 ? 1.820 -16.066 10.586 1.00 39.05 127 GLN A O 1
ATOM 953 N N . LEU A 1 127 ? 1.167 -15.560 8.489 1.00 40.04 128 LEU A N 1
ATOM 954 C CA . LEU A 1 127 ? 1.244 -16.923 7.981 1.00 42.20 128 LEU A CA 1
ATOM 955 C C . LEU A 1 127 ? 2.601 -17.169 7.328 1.00 42.98 128 LEU A C 1
ATOM 956 O O . LEU A 1 127 ? 3.126 -16.295 6.634 1.00 40.30 128 LEU A O 1
ATOM 961 N N . ASP A 1 128 ? 3.131 -18.385 7.516 1.00 46.50 129 ASP A N 1
ATOM 962 C CA . ASP A 1 128 ? 4.403 -18.776 6.927 1.00 48.83 129 ASP A CA 1
ATOM 963 C C . ASP A 1 128 ? 4.183 -19.000 5.430 1.00 47.29 129 ASP A C 1
ATOM 964 O O . ASP A 1 128 ? 5.072 -18.765 4.620 1.00 44.20 129 ASP A O 1
ATOM 969 N N . LYS A 1 129 ? 2.963 -19.428 5.088 1.00 48.28 130 LYS A N 1
ATOM 970 C CA . LYS A 1 129 ? 2.523 -19.672 3.723 1.00 47.13 130 LYS A CA 1
ATOM 971 C C . LYS A 1 129 ? 1.307 -18.794 3.416 1.00 41.09 130 LYS A C 1
ATOM 972 O O . LYS A 1 129 ? 0.388 -18.722 4.229 1.00 37.77 130 LYS A O 1
ATOM 978 N N . TYR A 1 130 ? 1.296 -18.136 2.247 1.00 35.88 131 TYR A N 1
ATOM 979 C CA . TYR A 1 130 ? 0.242 -17.178 1.932 1.00 36.45 131 TYR A CA 1
ATOM 980 C C . TYR A 1 130 ? -1.081 -17.873 1.606 1.00 35.22 131 TYR A C 1
ATOM 981 O O . TYR A 1 130 ? -1.096 -19.040 1.236 1.00 39.49 131 TYR A O 1
ATOM 990 N N . ARG A 1 131 ? -2.194 -17.154 1.746 1.00 34.85 132 ARG A N 1
ATOM 991 C CA . ARG A 1 131 ? -3.494 -17.687 1.380 1.00 34.70 132 ARG A CA 1
ATOM 992 C C . ARG A 1 131 ? -3.981 -16.989 0.121 1.00 33.02 132 ARG A C 1
ATOM 993 O O . ARG A 1 131 ? -3.710 -15.809 -0.094 1.00 32.05 132 ARG A O 1
ATOM 1001 N N . SER A 1 132 ? -4.665 -17.766 -0.717 1.00 31.70 133 SER A N 1
ATOM 1002 C CA . SER A 1 132 ? -5.325 -17.260 -1.895 1.00 30.10 133 SER A CA 1
ATOM 1003 C C . SER A 1 132 ? -6.760 -16.965 -1.498 1.00 32.58 133 SER A C 1
ATOM 1004 O O . SER A 1 132 ? -7.355 -17.698 -0.717 1.00 32.22 133 SER A O 1
ATOM 1007 N N . ILE A 1 133 ? -7.269 -15.844 -2.009 1.00 33.56 134 ILE A N 1
ATOM 1008 C CA . ILE A 1 133 ? -8.660 -15.473 -1.868 1.00 32.46 134 ILE A CA 1
ATOM 1009 C C . ILE A 1 133 ? -9.072 -15.158 -3.287 1.00 31.84 134 ILE A C 1
ATOM 1010 O O . ILE A 1 133 ? -8.464 -14.299 -3.912 1.00 31.15 134 ILE A O 1
ATOM 1015 N N . THR A 1 134 ? -10.106 -15.834 -3.769 1.00 32.08 135 THR A N 1
ATOM 1016 C CA . THR A 1 134 ? -10.504 -15.644 -5.145 1.00 32.63 135 THR A CA 1
ATOM 1017 C C . THR A 1 134 ? -11.568 -14.548 -5.183 1.00 30.27 135 THR A C 1
ATOM 1018 O O . THR A 1 134 ? -12.499 -14.518 -4.378 1.00 29.13 135 THR A O 1
ATOM 1022 N N . VAL A 1 135 ? -11.367 -13.606 -6.107 1.00 29.30 136 VAL A N 1
ATOM 1023 C CA . VAL A 1 135 ? -12.374 -12.627 -6.459 1.00 28.77 136 VAL A CA 1
ATOM 1024 C C . VAL A 1 135 ? -13.169 -13.124 -7.662 1.00 29.78 136 VAL A C 1
ATOM 1025 O O . VAL A 1 135 ? -12.589 -13.526 -8.675 1.00 29.26 136 VAL A O 1
ATOM 1029 N N . ARG A 1 136 ? -14.497 -13.065 -7.538 1.00 30.12 137 ARG A N 1
ATOM 1030 C CA . ARG A 1 136 ? -15.395 -13.423 -8.621 1.00 31.49 137 ARG A CA 1
ATOM 1031 C C . ARG A 1 136 ? -16.062 -12.161 -9.149 1.00 30.87 137 ARG A C 1
ATOM 1032 O O . ARG A 1 136 ? -16.964 -11.625 -8.505 1.00 31.52 137 ARG A O 1
ATOM 1040 N N . VAL A 1 137 ? -15.607 -11.700 -10.320 1.00 30.37 138 VAL A N 1
ATOM 1041 C CA . VAL A 1 137 ? -16.169 -10.506 -10.928 1.00 29.58 138 VAL A CA 1
ATOM 1042 C C . VAL A 1 137 ? -17.347 -10.904 -11.808 1.00 29.41 138 VAL A C 1
ATOM 1043 O O . VAL A 1 137 ? -17.192 -11.728 -12.712 1.00 31.64 138 VAL A O 1
ATOM 1047 N N . PHE A 1 138 ? -18.523 -10.351 -11.472 1.00 28.64 139 PHE A N 1
ATOM 1048 C CA . PHE A 1 138 ? -19.727 -10.480 -12.274 1.00 29.97 139 PHE A CA 1
ATOM 1049 C C . PHE A 1 138 ? -19.919 -9.188 -13.059 1.00 32.24 139 PHE A C 1
ATOM 1050 O O . PHE A 1 138 ? -19.914 -8.107 -12.474 1.00 32.96 139 PHE A O 1
ATOM 1058 N N . GLU A 1 139 ? -20.095 -9.316 -14.377 1.00 32.29 140 GLU A N 1
ATOM 1059 C CA . GLU A 1 139 ? -20.497 -8.196 -15.203 1.00 32.09 140 GLU A CA 1
ATOM 1060 C C . GLU A 1 139 ? -21.912 -8.489 -15.672 1.00 32.21 140 GLU A C 1
ATOM 1061 O O . GLU A 1 139 ? -22.165 -9.571 -16.175 1.00 32.82 140 GLU A O 1
ATOM 1067 N N . ASP A 1 140 ? -22.825 -7.543 -15.448 1.00 34.54 141 ASP A N 1
ATOM 1068 C CA . ASP A 1 140 ? -24.241 -7.735 -15.725 1.00 36.42 141 ASP A CA 1
ATOM 1069 C C . ASP A 1 140 ? -24.701 -9.166 -15.447 1.00 36.29 141 ASP A C 1
ATOM 1070 O O . ASP A 1 140 ? -25.261 -9.823 -16.319 1.00 36.96 141 ASP A O 1
ATOM 1075 N N . GLY A 1 141 ? -24.438 -9.640 -14.226 1.00 34.86 142 GLY A N 1
ATOM 1076 C CA . GLY A 1 141 ? -24.827 -10.966 -13.797 1.00 33.35 142 GLY A CA 1
ATOM 1077 C C . GLY A 1 141 ? -23.951 -12.142 -14.235 1.00 34.55 142 GLY A C 1
ATOM 1078 O O . GLY A 1 141 ? -24.234 -13.265 -13.836 1.00 35.41 142 GLY A O 1
ATOM 1079 N N . LYS A 1 142 ? -22.889 -11.930 -15.025 1.00 35.49 143 LYS A N 1
ATOM 1080 C CA . LYS A 1 142 ? -22.106 -13.063 -15.520 1.00 38.29 143 LYS A CA 1
ATOM 1081 C C . LYS A 1 142 ? -20.680 -13.112 -14.977 1.00 36.98 143 LYS A C 1
ATOM 1082 O O . LYS A 1 142 ? -19.879 -12.214 -15.247 1.00 39.01 143 LYS A O 1
ATOM 1088 N N . ASN A 1 143 ? -20.348 -14.207 -14.287 1.00 34.52 144 ASN A N 1
ATOM 1089 C CA . ASN A 1 143 ? -19.009 -14.386 -13.753 1.00 36.29 144 ASN A CA 1
ATOM 1090 C C . ASN A 1 143 ? -18.017 -14.745 -14.859 1.00 39.69 144 ASN A C 1
ATOM 1091 O O . ASN A 1 143 ? -17.579 -15.897 -14.972 1.00 38.98 144 ASN A O 1
ATOM 1096 N N . LEU A 1 144 ? -17.634 -13.727 -15.637 1.00 40.39 145 LEU A N 1
ATOM 1097 C CA . LEU A 1 144 ? -16.712 -13.929 -16.739 1.00 41.91 145 LEU A CA 1
ATOM 1098 C C . LEU A 1 144 ? -15.291 -13.979 -16.201 1.00 39.94 145 LEU A C 1
ATOM 1099 O O . LEU A 1 144 ? -14.523 -14.853 -16.592 1.00 41.04 145 LEU A O 1
ATOM 1104 N N . LEU A 1 145 ? -14.964 -13.036 -15.309 1.00 36.53 146 LEU A N 1
ATOM 1105 C CA . LEU A 1 145 ? -13.635 -12.971 -14.728 1.00 32.19 146 LEU A CA 1
ATOM 1106 C C . LEU A 1 145 ? -13.630 -13.464 -13.284 1.00 29.25 146 LEU A C 1
ATOM 1107 O O . LEU A 1 145 ? -14.528 -13.157 -12.504 1.00 28.48 146 LEU A O 1
ATOM 1112 N N . SER A 1 146 ? -12.586 -14.231 -12.958 1.00 27.07 147 SER A N 1
ATOM 1113 C CA . SER A 1 146 ? -12.184 -14.484 -11.586 1.00 26.36 147 SER A CA 1
ATOM 1114 C C . SER A 1 146 ? -10.669 -14.322 -11.451 1.00 25.20 147 SER A C 1
ATOM 1115 O O . SER A 1 146 ? -9.930 -14.540 -12.395 1.00 25.25 147 SER A O 1
ATOM 1118 N N . PHE A 1 147 ? -10.208 -13.869 -10.290 1.00 25.77 148 PHE A N 1
ATOM 1119 C CA . PHE A 1 147 ? -8.777 -13.791 -10.044 1.00 27.14 148 PHE A CA 1
ATOM 1120 C C . PHE A 1 147 ? -8.533 -13.895 -8.552 1.00 27.45 148 PHE A C 1
ATOM 1121 O O . PHE A 1 147 ? -9.433 -13.636 -7.764 1.00 27.64 148 PHE A O 1
ATOM 1129 N N . ASP A 1 148 ? -7.292 -14.233 -8.206 1.00 27.65 149 ASP A N 1
ATOM 1130 C CA . ASP A 1 148 ? -6.923 -14.442 -6.826 1.00 29.46 149 ASP A CA 1
ATOM 1131 C C . ASP A 1 148 ? -6.160 -13.233 -6.315 1.00 29.22 149 ASP A C 1
ATOM 1132 O O . ASP A 1 148 ? -5.416 -12.613 -7.058 1.00 28.72 149 ASP A O 1
ATOM 1137 N N . VAL A 1 149 ? -6.359 -12.920 -5.033 1.00 30.17 150 VAL A N 1
ATOM 1138 C CA . VAL A 1 149 ? -5.451 -12.048 -4.320 1.00 30.35 150 VAL A CA 1
ATOM 1139 C C . VAL A 1 149 ? -4.916 -12.893 -3.169 1.00 29.88 150 VAL A C 1
ATOM 1140 O O . VAL A 1 149 ? -5.646 -13.684 -2.575 1.00 31.61 150 VAL A O 1
ATOM 1144 N N . GLN A 1 150 ? -3.615 -12.740 -2.920 1.00 28.87 151 GLN A N 1
ATOM 1145 C CA . GLN A 1 150 ? -2.876 -13.515 -1.945 1.00 29.22 151 GLN A CA 1
ATOM 1146 C C . GLN A 1 150 ? -2.433 -12.631 -0.785 1.00 29.53 151 GLN A C 1
ATOM 1147 O O . GLN A 1 150 ? -1.863 -11.569 -1.009 1.00 31.56 151 GLN A O 1
ATOM 1153 N N . THR A 1 151 ? -2.659 -13.084 0.451 1.00 28.86 152 THR A N 1
ATOM 1154 C CA . THR A 1 151 ? -2.207 -12.343 1.614 1.00 28.05 152 THR A CA 1
ATOM 1155 C C . THR A 1 151 ? -1.389 -13.211 2.570 1.00 29.51 152 THR A C 1
ATOM 1156 O O . THR A 1 151 ? -1.555 -14.423 2.598 1.00 28.41 152 THR A O 1
ATOM 1160 N N . ASN A 1 152 ? -0.490 -12.571 3.329 1.00 31.86 153 ASN A N 1
ATOM 1161 C CA . ASN A 1 152 ? 0.260 -13.227 4.391 1.00 34.75 153 ASN A CA 1
ATOM 1162 C C . ASN A 1 152 ? -0.318 -12.977 5.790 1.00 34.76 153 ASN A C 1
ATOM 1163 O O . ASN A 1 152 ? 0.289 -13.376 6.786 1.00 32.41 153 ASN A O 1
ATOM 1168 N N . LYS A 1 153 ? -1.515 -12.362 5.831 1.00 35.14 154 LYS A N 1
ATOM 1169 C CA . LYS A 1 153 ? -2.249 -12.017 7.045 1.00 34.51 154 LYS A CA 1
ATOM 1170 C C . LYS A 1 153 ? -3.441 -12.933 7.353 1.00 33.66 154 LYS A C 1
ATOM 1171 O O . LYS A 1 153 ? -4.248 -13.230 6.471 1.00 32.96 154 LYS A O 1
ATOM 1177 N N . LYS A 1 154 ? -3.573 -13.346 8.621 1.00 31.77 155 LYS A N 1
ATOM 1178 C CA . LYS A 1 154 ? -4.660 -14.227 9.028 1.00 33.09 155 LYS A CA 1
ATOM 1179 C C . LYS A 1 154 ? -5.976 -13.457 9.047 1.00 31.31 155 LYS A C 1
ATOM 1180 O O . LYS A 1 154 ? -6.982 -13.900 8.484 1.00 30.78 155 LYS A O 1
ATOM 1186 N N . LYS A 1 155 ? -5.938 -12.325 9.762 1.00 31.27 156 LYS A N 1
ATOM 1187 C CA . LYS A 1 155 ? -7.008 -11.344 9.786 1.00 32.02 156 LYS A CA 1
ATOM 1188 C C . LYS A 1 155 ? -6.541 -10.150 8.955 1.00 30.71 156 LYS A C 1
ATOM 1189 O O . LYS A 1 155 ? -5.458 -9.620 9.178 1.00 29.22 156 LYS A O 1
ATOM 1195 N N . VAL A 1 156 ? -7.352 -9.734 7.984 1.00 28.91 157 VAL A N 1
ATOM 1196 C CA . VAL A 1 156 ? -6.944 -8.686 7.069 1.00 26.65 157 VAL A CA 1
ATOM 1197 C C . VAL A 1 156 ? -8.093 -7.698 6.944 1.00 25.01 157 VAL A C 1
ATOM 1198 O O . VAL A 1 156 ? -9.259 -8.098 6.977 1.00 25.34 157 VAL A O 1
ATOM 1202 N N . THR A 1 157 ? -7.761 -6.407 6.848 1.00 23.40 158 THR A N 1
ATOM 1203 C CA . THR A 1 157 ? -8.792 -5.394 6.698 1.00 22.30 158 THR A CA 1
ATOM 1204 C C . THR A 1 157 ? -9.476 -5.570 5.348 1.00 21.67 158 THR A C 1
ATOM 1205 O O . THR A 1 157 ? -8.845 -5.918 4.356 1.00 21.61 158 THR A O 1
ATOM 1209 N N . ALA A 1 158 ? -10.786 -5.336 5.351 1.00 21.12 159 ALA A N 1
ATOM 1210 C CA . ALA A 1 158 ? -11.581 -5.293 4.148 1.00 21.59 159 ALA A CA 1
ATOM 1211 C C . ALA A 1 158 ? -11.054 -4.194 3.235 1.00 22.47 159 ALA A C 1
ATOM 1212 O O . ALA A 1 158 ? -11.064 -4.339 2.019 1.00 24.00 159 ALA A O 1
ATOM 1214 N N . GLN A 1 159 ? -10.570 -3.106 3.831 1.00 22.68 160 GLN A N 1
ATOM 1215 C CA . GLN A 1 159 ? -9.925 -2.065 3.054 1.00 23.98 160 GLN A CA 1
ATOM 1216 C C . GLN A 1 159 ? -8.839 -2.605 2.131 1.00 23.99 160 GLN A C 1
ATOM 1217 O O . GLN A 1 159 ? -8.759 -2.234 0.953 1.00 22.55 160 GLN A O 1
ATOM 1223 N N . GLU A 1 160 ? -7.961 -3.423 2.717 1.00 23.27 161 GLU A N 1
ATOM 1224 C CA . GLU A 1 160 ? -6.802 -3.900 1.987 1.00 23.31 161 GLU A CA 1
ATOM 1225 C C . GLU A 1 160 ? -7.268 -4.765 0.810 1.00 22.77 161 GLU A C 1
ATOM 1226 O O . GLU A 1 160 ? -6.761 -4.669 -0.301 1.00 22.02 161 GLU A O 1
ATOM 1232 N N . LEU A 1 161 ? -8.263 -5.608 1.062 1.00 23.16 162 LEU A N 1
ATOM 1233 C CA . LEU A 1 161 ? -8.787 -6.488 0.032 1.00 24.01 162 LEU A CA 1
ATOM 1234 C C . LEU A 1 161 ? -9.504 -5.696 -1.051 1.00 23.70 162 LEU A C 1
ATOM 1235 O O . LEU A 1 161 ? -9.413 -6.009 -2.238 1.00 23.76 162 LEU A O 1
ATOM 1240 N N . ASP A 1 162 ? -10.243 -4.682 -0.605 1.00 23.79 163 ASP A N 1
ATOM 1241 C CA . ASP A 1 162 ? -10.953 -3.818 -1.517 1.00 23.46 163 ASP A CA 1
ATOM 1242 C C . ASP A 1 162 ? -9.954 -3.136 -2.438 1.00 23.27 163 ASP A C 1
ATOM 1243 O O . ASP A 1 162 ? -10.226 -2.985 -3.610 1.00 23.32 163 ASP A O 1
ATOM 1248 N N . TYR A 1 163 ? -8.801 -2.736 -1.893 1.00 24.72 164 TYR A N 1
ATOM 1249 C CA . TYR A 1 163 ? -7.822 -1.997 -2.666 1.00 24.84 164 TYR A CA 1
ATOM 1250 C C . TYR A 1 163 ? -7.248 -2.908 -3.736 1.00 25.30 164 TYR A C 1
ATOM 1251 O O . TYR A 1 163 ? -7.261 -2.569 -4.927 1.00 26.93 164 TYR A O 1
ATOM 1260 N N . LEU A 1 164 ? -6.720 -4.051 -3.284 1.00 23.40 165 LEU A N 1
ATOM 1261 C CA . LEU A 1 164 ? -6.112 -4.994 -4.204 1.00 22.64 165 LEU A CA 1
ATOM 1262 C C . LEU A 1 164 ? -7.103 -5.330 -5.317 1.00 22.71 165 LEU A C 1
ATOM 1263 O O . LEU A 1 164 ? -6.754 -5.287 -6.495 1.00 23.24 165 LEU A O 1
ATOM 1268 N N . THR A 1 165 ? -8.361 -5.579 -4.937 1.00 22.51 166 THR A N 1
ATOM 1269 C CA . THR A 1 165 ? -9.396 -5.887 -5.906 1.00 23.10 166 THR A CA 1
ATOM 1270 C C . THR A 1 165 ? -9.598 -4.784 -6.944 1.00 23.44 166 THR A C 1
ATOM 1271 O O . THR A 1 165 ? -9.612 -5.053 -8.135 1.00 24.00 166 THR A O 1
ATOM 1275 N N . ARG A 1 166 ? -9.797 -3.538 -6.502 1.00 25.20 167 ARG A N 1
ATOM 1276 C CA . ARG A 1 166 ? -10.080 -2.445 -7.426 1.00 24.42 167 ARG A CA 1
ATOM 1277 C C . ARG A 1 166 ? -8.862 -2.084 -8.283 1.00 23.25 167 ARG A C 1
ATOM 1278 O O . ARG A 1 166 ? -8.991 -1.897 -9.483 1.00 22.86 167 ARG A O 1
ATOM 1286 N N . HIS A 1 167 ? -7.674 -2.008 -7.670 1.00 22.68 168 HIS A N 1
ATOM 1287 C CA . HIS A 1 167 ? -6.449 -1.824 -8.422 1.00 22.36 168 HIS A CA 1
ATOM 1288 C C . HIS A 1 167 ? -6.420 -2.773 -9.611 1.00 24.38 168 HIS A C 1
ATOM 1289 O O . HIS A 1 167 ? -6.278 -2.349 -10.748 1.00 25.92 168 HIS A O 1
ATOM 1296 N N . TYR A 1 168 ? -6.612 -4.062 -9.338 1.00 25.13 169 TYR A N 1
ATOM 1297 C CA . TYR A 1 168 ? -6.621 -5.070 -10.381 1.00 23.90 169 TYR A CA 1
ATOM 1298 C C . TYR A 1 168 ? -7.606 -4.690 -11.488 1.00 23.42 169 TYR A C 1
ATOM 1299 O O . TYR A 1 168 ? -7.273 -4.765 -12.681 1.00 22.70 169 TYR A O 1
ATOM 1308 N N . LEU A 1 169 ? -8.819 -4.314 -11.075 1.00 21.47 170 LEU A N 1
ATOM 1309 C CA . LEU A 1 169 ? -9.873 -3.976 -12.013 1.00 21.92 170 LEU A CA 1
ATOM 1310 C C . LEU A 1 169 ? -9.583 -2.678 -12.776 1.00 22.26 170 LEU A C 1
ATOM 1311 O O . LEU A 1 169 ? -9.898 -2.544 -13.953 1.00 20.70 170 LEU A O 1
ATOM 1316 N N . VAL A 1 170 ? -8.945 -1.717 -12.103 1.00 23.67 171 VAL A N 1
ATOM 1317 C CA . VAL A 1 170 ? -8.615 -0.455 -12.741 1.00 25.19 171 VAL A CA 1
ATOM 1318 C C . VAL A 1 170 ? -7.666 -0.659 -13.920 1.00 26.53 171 VAL A C 1
ATOM 1319 O O . VAL A 1 170 ? -7.873 -0.059 -14.974 1.00 25.22 171 VAL A O 1
ATOM 1323 N N . LYS A 1 171 ? -6.650 -1.511 -13.702 1.00 27.98 172 LYS A N 1
ATOM 1324 C CA . LYS A 1 171 ? -5.629 -1.841 -14.689 1.00 28.57 172 LYS A CA 1
ATOM 1325 C C . LYS A 1 171 ? -6.094 -2.821 -15.762 1.00 29.09 172 LYS A C 1
ATOM 1326 O O . LYS A 1 171 ? -5.617 -2.734 -16.880 1.00 32.11 172 LYS A O 1
ATOM 1332 N N . ASN A 1 172 ? -6.978 -3.766 -15.407 1.00 28.26 173 ASN A N 1
ATOM 1333 C CA . ASN A 1 172 ? -7.336 -4.868 -16.285 1.00 26.36 173 ASN A CA 1
ATOM 1334 C C . ASN A 1 172 ? -8.678 -4.652 -16.973 1.00 27.14 173 ASN A C 1
ATOM 1335 O O . ASN A 1 172 ? -8.894 -5.124 -18.090 1.00 25.08 173 ASN A O 1
ATOM 1340 N N . LYS A 1 173 ? -9.582 -3.941 -16.296 1.00 28.36 174 LYS A N 1
ATOM 1341 C CA . LYS A 1 173 ? -10.910 -3.732 -16.846 1.00 29.39 174 LYS A CA 1
ATOM 1342 C C . LYS A 1 173 ? -11.342 -2.275 -17.000 1.00 29.23 174 LYS A C 1
ATOM 1343 O O . LYS A 1 173 ? -12.523 -2.020 -17.222 1.00 25.52 174 LYS A O 1
ATOM 1349 N N . LYS A 1 174 ? -10.386 -1.333 -16.911 1.00 32.99 175 LYS A N 1
ATOM 1350 C CA . LYS A 1 174 ? -10.659 0.083 -17.127 1.00 35.16 175 LYS A CA 1
ATOM 1351 C C . LYS A 1 174 ? -11.680 0.673 -16.156 1.00 34.84 175 LYS A C 1
ATOM 1352 O O . LYS A 1 174 ? -12.414 1.584 -16.510 1.00 33.31 175 LYS A O 1
ATOM 1358 N N . LEU A 1 175 ? -11.730 0.147 -14.932 1.00 35.95 176 LEU A N 1
ATOM 1359 C CA . LEU A 1 175 ? -12.820 0.463 -14.022 1.00 35.77 176 LEU A CA 1
ATOM 1360 C C . LEU A 1 175 ? -13.141 1.957 -13.914 1.00 34.61 176 LEU A C 1
ATOM 1361 O O . LEU A 1 175 ? -14.290 2.374 -14.088 1.00 36.69 176 LEU A O 1
ATOM 1366 N N . TYR A 1 176 ? -12.138 2.777 -13.609 1.00 30.82 177 TYR A N 1
ATOM 1367 C CA . TYR A 1 176 ? -12.433 4.183 -13.397 1.00 29.51 177 TYR A CA 1
ATOM 1368 C C . TYR A 1 176 ? -11.860 5.055 -14.513 1.00 29.97 177 TYR A C 1
ATOM 1369 O O . TYR A 1 176 ? -11.444 6.179 -14.278 1.00 27.69 177 TYR A O 1
ATOM 1378 N N . GLU A 1 177 ? -11.836 4.520 -15.738 1.00 33.17 178 GLU A N 1
ATOM 1379 C CA . GLU A 1 177 ? -11.488 5.292 -16.919 1.00 34.18 178 GLU A CA 1
ATOM 1380 C C . GLU A 1 177 ? -12.651 6.211 -17.276 1.00 33.10 178 GLU A C 1
ATOM 1381 O O . GLU A 1 177 ? -13.696 5.738 -17.709 1.00 30.27 178 GLU A O 1
ATOM 1387 N N . PHE A 1 178 ? -12.490 7.524 -17.079 1.00 33.67 179 PHE A N 1
ATOM 1388 C CA . PHE A 1 178 ? -13.620 8.438 -17.233 1.00 35.80 179 PHE A CA 1
ATOM 1389 C C . PHE A 1 178 ? -14.361 8.255 -18.567 1.00 38.32 179 PHE A C 1
ATOM 1390 O O . PHE A 1 178 ? -15.581 8.360 -18.639 1.00 34.98 179 PHE A O 1
ATOM 1398 N N . ASN A 1 179 ? -13.595 7.961 -19.621 1.00 41.61 180 ASN A N 1
ATOM 1399 C CA . ASN A 1 179 ? -14.096 7.845 -20.982 1.00 46.96 180 ASN A CA 1
ATOM 1400 C C . ASN A 1 179 ? -14.372 6.407 -21.440 1.00 42.63 180 ASN A C 1
ATOM 1401 O O . ASN A 1 179 ? -15.341 6.171 -22.145 1.00 42.80 180 ASN A O 1
ATOM 1406 N N . ASN A 1 180 ? -13.514 5.462 -21.034 1.00 41.94 181 ASN A N 1
ATOM 1407 C CA . ASN A 1 180 ? -13.542 4.083 -21.506 1.00 41.95 181 ASN A CA 1
ATOM 1408 C C . ASN A 1 180 ? -14.055 3.004 -20.547 1.00 39.60 181 ASN A C 1
ATOM 1409 O O . ASN A 1 180 ? -14.210 1.862 -20.949 1.00 39.41 181 ASN A O 1
ATOM 1414 N N . SER A 1 181 ? -14.308 3.345 -19.281 1.00 39.98 182 SER A N 1
ATOM 1415 C CA . SER A 1 181 ? -14.992 2.443 -18.375 1.00 40.44 182 SER A CA 1
ATOM 1416 C C . SER A 1 181 ? -16.348 2.087 -18.983 1.00 40.69 182 SER A C 1
ATOM 1417 O O . SER A 1 181 ? -17.064 2.974 -19.430 1.00 37.12 182 SER A O 1
ATOM 1420 N N . PRO A 1 182 ? -16.710 0.786 -19.090 1.00 38.76 183 PRO A N 1
ATOM 1421 C CA . PRO A 1 182 ? -18.067 0.393 -19.483 1.00 35.91 183 PRO A CA 1
ATOM 1422 C C . PRO A 1 182 ? -19.142 0.399 -18.393 1.00 35.97 183 PRO A C 1
ATOM 1423 O O . PRO A 1 182 ? -20.319 0.164 -18.676 1.00 37.55 183 PRO A O 1
ATOM 1427 N N . TYR A 1 183 ? -18.747 0.684 -17.148 1.00 35.56 184 TYR A N 1
ATOM 1428 C CA . TYR A 1 183 ? -19.578 0.356 -16.001 1.00 32.87 184 TYR A CA 1
ATOM 1429 C C . TYR A 1 183 ? -20.359 1.557 -15.483 1.00 31.79 184 TYR A C 1
ATOM 1430 O O . TYR A 1 183 ? -19.835 2.658 -15.405 1.00 30.94 184 TYR A O 1
ATOM 1439 N N . GLU A 1 184 ? -21.609 1.282 -15.102 1.00 31.35 185 GLU A N 1
ATOM 1440 C CA . GLU A 1 184 ? -22.529 2.238 -14.517 1.00 31.34 185 GLU A CA 1
ATOM 1441 C C . GLU A 1 184 ? -22.598 2.039 -13.000 1.00 32.26 185 GLU A C 1
ATOM 1442 O O . GLU A 1 184 ? -22.588 2.995 -12.220 1.00 35.21 185 GLU A O 1
ATOM 1448 N N . THR A 1 185 ? -22.651 0.770 -12.588 1.00 30.79 186 THR A N 1
ATOM 1449 C CA . THR A 1 185 ? -22.924 0.366 -11.215 1.00 29.65 186 THR A CA 1
ATOM 1450 C C . THR A 1 185 ? -21.834 -0.574 -10.712 1.00 28.99 186 THR A C 1
ATOM 1451 O O . THR A 1 185 ? -21.332 -1.422 -11.451 1.00 29.36 186 THR A O 1
ATOM 1455 N N . GLY A 1 186 ? -21.477 -0.457 -9.442 1.00 28.69 187 GLY A N 1
ATOM 1456 C CA . GLY A 1 186 ? -20.437 -1.334 -8.938 1.00 30.46 187 GLY A CA 1
ATOM 1457 C C . GLY A 1 186 ? -20.443 -1.515 -7.427 1.00 29.38 187 GLY A C 1
ATOM 1458 O O . GLY A 1 186 ? -20.313 -0.537 -6.697 1.00 30.49 187 GLY A O 1
ATOM 1459 N N . TYR A 1 187 ? -20.580 -2.765 -6.967 1.00 28.80 188 TYR A N 1
ATOM 1460 C CA . TYR A 1 187 ? -20.304 -3.042 -5.570 1.00 27.58 188 TYR A CA 1
ATOM 1461 C C . TYR A 1 187 ? -19.458 -4.283 -5.351 1.00 25.15 188 TYR A C 1
ATOM 1462 O O . TYR A 1 187 ? -19.537 -5.223 -6.130 1.00 23.09 188 TYR A O 1
ATOM 1471 N N . ILE A 1 188 ? -18.637 -4.204 -4.292 1.00 24.88 189 ILE A N 1
ATOM 1472 C CA . ILE A 1 188 ? -17.800 -5.289 -3.809 1.00 25.17 189 ILE A CA 1
ATOM 1473 C C . ILE A 1 188 ? -18.461 -5.838 -2.551 1.00 26.14 189 ILE A C 1
ATOM 1474 O O . ILE A 1 188 ? -18.784 -5.097 -1.635 1.00 27.19 189 ILE A O 1
ATOM 1479 N N . LYS A 1 189 ? -18.684 -7.150 -2.546 1.00 28.23 190 LYS A N 1
ATOM 1480 C CA . LYS A 1 189 ? -19.390 -7.815 -1.475 1.00 28.65 190 LYS A CA 1
ATOM 1481 C C . LYS A 1 189 ? -18.393 -8.756 -0.808 1.00 30.27 190 LYS A C 1
ATOM 1482 O O . LYS A 1 189 ? -17.736 -9.544 -1.486 1.00 32.42 190 LYS A O 1
ATOM 1488 N N . PHE A 1 190 ? -18.250 -8.628 0.514 1.00 30.25 191 PHE A N 1
ATOM 1489 C CA . PHE A 1 190 ? -17.434 -9.550 1.281 1.00 30.22 191 PHE A CA 1
ATOM 1490 C C . PHE A 1 190 ? -18.332 -10.553 2.007 1.00 31.00 191 PHE A C 1
ATOM 1491 O O . PHE A 1 190 ? -19.269 -10.149 2.695 1.00 29.73 191 PHE A O 1
ATOM 1499 N N . ILE A 1 191 ? -18.037 -11.850 1.841 1.00 30.79 192 ILE A N 1
ATOM 1500 C CA . ILE A 1 191 ? -18.778 -12.913 2.501 1.00 33.00 192 ILE A CA 1
ATOM 1501 C C . ILE A 1 191 ? -17.853 -13.710 3.417 1.00 32.05 192 ILE A C 1
ATOM 1502 O O . ILE A 1 191 ? -16.763 -14.102 3.019 1.00 30.84 192 ILE A O 1
ATOM 1507 N N . GLU A 1 192 ? -18.281 -13.837 4.672 1.00 33.94 193 GLU A N 1
ATOM 1508 C CA . GLU A 1 192 ? -17.538 -14.596 5.705 1.00 35.96 193 GLU A CA 1
ATOM 1509 C C . GLU A 1 192 ? -18.594 -15.457 6.390 1.00 38.48 193 GLU A C 1
ATOM 1510 O O . GLU A 1 192 ? -19.432 -14.893 7.108 1.00 38.71 193 GLU A O 1
ATOM 1516 N N . ASN A 1 193 ? -18.542 -16.767 6.180 1.00 41.85 194 ASN A N 1
ATOM 1517 C CA . ASN A 1 193 ? -19.622 -17.663 6.674 1.00 42.24 194 ASN A CA 1
ATOM 1518 C C . ASN A 1 193 ? -20.941 -17.207 6.043 1.00 43.99 194 ASN A C 1
ATOM 1519 O O . ASN A 1 193 ? -21.007 -17.101 4.810 1.00 40.54 194 ASN A O 1
ATOM 1524 N N . GLU A 1 194 ? -21.973 -17.047 6.852 1.00 49.01 195 GLU A N 1
ATOM 1525 C CA . GLU A 1 194 ? -23.286 -16.579 6.343 1.00 55.64 195 GLU A CA 1
ATOM 1526 C C . GLU A 1 194 ? -23.405 -15.044 6.389 1.00 55.38 195 GLU A C 1
ATOM 1527 O O . GLU A 1 194 ? -24.461 -14.534 5.974 1.00 53.32 195 GLU A O 1
ATOM 1533 N N . ASN A 1 195 ? -22.399 -14.347 6.916 1.00 50.84 196 ASN A N 1
ATOM 1534 C CA . ASN A 1 195 ? -22.526 -12.877 7.096 1.00 49.42 196 ASN A CA 1
ATOM 1535 C C . ASN A 1 195 ? -21.837 -12.112 5.961 1.00 41.37 196 ASN A C 1
ATOM 1536 O O . ASN A 1 195 ? -20.720 -12.494 5.583 1.00 38.51 196 ASN A O 1
ATOM 1541 N N . SER A 1 196 ? -22.483 -11.056 5.460 1.00 36.85 197 SER A N 1
ATOM 1542 C CA . SER A 1 196 ? -21.922 -10.282 4.366 1.00 34.92 197 SER A CA 1
ATOM 1543 C C . SER A 1 196 ? -22.149 -8.787 4.541 1.00 33.96 197 SER A C 1
ATOM 1544 O O . SER A 1 196 ? -23.138 -8.366 5.132 1.00 35.73 197 SER A O 1
ATOM 1547 N N . PHE A 1 197 ? -21.194 -8.010 4.025 1.00 33.37 198 PHE A N 1
ATOM 1548 C CA . PHE A 1 197 ? -21.330 -6.574 3.879 1.00 32.03 198 PHE A CA 1
ATOM 1549 C C . PHE A 1 197 ? -20.781 -6.185 2.507 1.00 33.43 198 PHE A C 1
ATOM 1550 O O . PHE A 1 197 ? -20.080 -6.963 1.851 1.00 32.31 198 PHE A O 1
ATOM 1558 N N . TRP A 1 198 ? -21.134 -4.977 2.062 1.00 33.04 199 TRP A N 1
ATOM 1559 C CA . TRP A 1 198 ? -20.675 -4.502 0.772 1.00 30.74 199 TRP A CA 1
ATOM 1560 C C . TRP A 1 198 ? -20.434 -3.000 0.784 1.00 30.07 199 TRP A C 1
ATOM 1561 O O . TRP A 1 198 ? -20.980 -2.293 1.621 1.00 28.03 199 TRP A O 1
ATOM 1572 N N . TYR A 1 199 ? -19.609 -2.548 -0.164 1.00 31.10 200 TYR A N 1
ATOM 1573 C CA . TYR A 1 199 ? -19.338 -1.138 -0.384 1.00 30.39 200 TYR A CA 1
ATOM 1574 C C . TYR A 1 199 ? -19.748 -0.764 -1.809 1.00 29.90 200 TYR A C 1
ATOM 1575 O O . TYR A 1 199 ? -19.533 -1.555 -2.721 1.00 30.58 200 TYR A O 1
ATOM 1584 N N . ASP A 1 200 ? -20.371 0.417 -1.986 1.00 29.60 201 ASP A N 1
ATOM 1585 C CA . ASP A 1 200 ? -20.607 1.009 -3.298 1.00 27.22 201 ASP A CA 1
ATOM 1586 C C . ASP A 1 200 ? -19.314 1.582 -3.874 1.00 26.98 201 ASP A C 1
ATOM 1587 O O . ASP A 1 200 ? -18.747 2.528 -3.335 1.00 25.91 201 ASP A O 1
ATOM 1592 N N . MET A 1 201 ? -18.903 1.037 -5.022 1.00 27.92 202 MET A N 1
ATOM 1593 C CA . MET A 1 201 ? -17.651 1.390 -5.670 1.00 29.40 202 MET A CA 1
ATOM 1594 C C . MET A 1 201 ? -17.723 2.673 -6.502 1.00 31.22 202 MET A C 1
ATOM 1595 O O . MET A 1 201 ? -16.703 3.127 -7.026 1.00 30.08 202 MET A O 1
ATOM 1600 N N . MET A 1 202 ? -18.936 3.229 -6.643 1.00 30.09 203 MET A N 1
ATOM 1601 C CA . MET A 1 202 ? -19.164 4.374 -7.502 1.00 30.70 203 MET A CA 1
ATOM 1602 C C . MET A 1 202 ? -19.381 5.637 -6.670 1.00 30.92 203 MET A C 1
ATOM 1603 O O . MET A 1 202 ? -20.016 5.601 -5.621 1.00 30.60 203 MET A O 1
ATOM 1608 N N . PRO A 1 203 ? -18.915 6.809 -7.164 1.00 30.09 204 PRO A N 1
ATOM 1609 C CA . PRO A 1 203 ? -19.052 8.059 -6.438 1.00 28.94 204 PRO A CA 1
ATOM 1610 C C . PRO A 1 203 ? -20.510 8.479 -6.442 1.00 28.83 204 PRO A C 1
ATOM 1611 O O . PRO A 1 203 ? -21.230 8.166 -7.386 1.00 29.52 204 PRO A O 1
ATOM 1615 N N . ALA A 1 204 ? -20.910 9.161 -5.366 1.00 28.82 205 ALA A N 1
ATOM 1616 C CA . ALA A 1 204 ? -22.237 9.745 -5.262 1.00 31.09 205 ALA A CA 1
ATOM 1617 C C . ALA A 1 204 ? -22.464 10.725 -6.412 1.00 30.68 205 ALA A C 1
ATOM 1618 O O . ALA A 1 204 ? -21.519 11.318 -6.936 1.00 28.61 205 ALA A O 1
ATOM 1620 N N . PRO A 1 205 ? -23.735 10.908 -6.822 1.00 29.39 206 PRO A N 1
ATOM 1621 C CA . PRO A 1 205 ? -24.063 11.804 -7.930 1.00 29.54 206 PRO A CA 1
ATOM 1622 C C . PRO A 1 205 ? -23.784 13.289 -7.683 1.00 30.37 206 PRO A C 1
ATOM 1623 O O . PRO A 1 205 ? -23.636 13.726 -6.548 1.00 29.22 206 PRO A O 1
ATOM 1627 N N . GLY A 1 206 ? -23.714 14.066 -8.773 1.00 32.00 207 GLY A N 1
ATOM 1628 C CA . GLY A 1 206 ? -23.408 15.482 -8.699 1.00 32.20 207 GLY A CA 1
ATOM 1629 C C . GLY A 1 206 ? -22.047 15.749 -9.325 1.00 34.04 207 GLY A C 1
ATOM 1630 O O . GLY A 1 206 ? -21.480 14.870 -9.968 1.00 32.75 207 GLY A O 1
ATOM 1631 N N . ASP A 1 207 ? -21.537 16.964 -9.115 1.00 36.41 208 ASP A N 1
ATOM 1632 C CA . ASP A 1 207 ? -20.355 17.432 -9.816 1.00 39.71 208 ASP A CA 1
ATOM 1633 C C . ASP A 1 207 ? -19.090 17.383 -8.967 1.00 39.12 208 ASP A C 1
ATOM 1634 O O . ASP A 1 207 ? -18.007 17.664 -9.470 1.00 35.99 208 ASP A O 1
ATOM 1639 N N . LYS A 1 208 ? -19.202 17.001 -7.692 1.00 40.88 209 LYS A N 1
ATOM 1640 C CA . LYS A 1 208 ? -17.997 16.910 -6.881 1.00 42.51 209 LYS A CA 1
ATOM 1641 C C . LYS A 1 208 ? -17.841 15.573 -6.177 1.00 35.26 209 LYS A C 1
ATOM 1642 O O . LYS A 1 208 ? -18.805 14.882 -5.869 1.00 32.76 209 LYS A O 1
ATOM 1648 N N . PHE A 1 209 ? -16.578 15.242 -5.940 1.00 32.76 210 PHE A N 1
ATOM 1649 C CA . PHE A 1 209 ? -16.209 14.026 -5.248 1.00 31.88 210 PHE A CA 1
ATOM 1650 C C . PHE A 1 209 ? -15.177 14.381 -4.190 1.00 29.31 210 PHE A C 1
ATOM 1651 O O . PHE A 1 209 ? -14.150 14.947 -4.517 1.00 28.04 210 PHE A O 1
ATOM 1659 N N . ASP A 1 210 ? -15.461 14.004 -2.944 1.00 29.25 211 ASP A N 1
ATOM 1660 C CA . ASP A 1 210 ? -14.575 14.250 -1.823 1.00 29.75 211 ASP A CA 1
ATOM 1661 C C . ASP A 1 210 ? -13.785 12.998 -1.466 1.00 28.22 211 ASP A C 1
ATOM 1662 O O . ASP A 1 210 ? -14.343 12.050 -0.930 1.00 27.57 211 ASP A O 1
ATOM 1667 N N . GLN A 1 211 ? -12.480 12.997 -1.722 1.00 26.96 212 GLN A N 1
ATOM 1668 C CA . GLN A 1 211 ? -11.681 11.820 -1.422 1.00 26.41 212 GLN A CA 1
ATOM 1669 C C . GLN A 1 211 ? -11.772 11.460 0.059 1.00 26.89 212 GLN A C 1
ATOM 1670 O O . GLN A 1 211 ? -12.001 10.316 0.430 1.00 25.17 212 GLN A O 1
ATOM 1676 N N . SER A 1 212 ? -11.598 12.464 0.916 1.00 29.51 213 SER A N 1
ATOM 1677 C CA . SER A 1 212 ? -11.640 12.257 2.351 1.00 29.39 213 SER A CA 1
ATOM 1678 C C . SER A 1 212 ? -12.916 11.577 2.846 1.00 30.92 213 SER A C 1
ATOM 1679 O O . SER A 1 212 ? -12.864 10.672 3.681 1.00 30.71 213 SER A O 1
ATOM 1682 N N . LYS A 1 213 ? -14.067 12.021 2.328 1.00 31.77 214 LYS A N 1
ATOM 1683 C CA . LYS A 1 213 ? -15.352 11.491 2.756 1.00 33.38 214 LYS A CA 1
ATOM 1684 C C . LYS A 1 213 ? -15.586 10.065 2.255 1.00 32.17 214 LYS A C 1
ATOM 1685 O O . LYS A 1 213 ? -15.981 9.195 3.026 1.00 34.25 214 LYS A O 1
ATOM 1691 N N . TYR A 1 214 ? -15.342 9.813 0.965 1.00 28.50 215 TYR A N 1
ATOM 1692 C CA . TYR A 1 214 ? -15.479 8.463 0.448 1.00 26.27 215 TYR A CA 1
ATOM 1693 C C . TYR A 1 214 ? -14.708 7.443 1.297 1.00 25.63 215 TYR A C 1
ATOM 1694 O O . TYR A 1 214 ? -15.276 6.464 1.741 1.00 26.02 215 TYR A O 1
ATOM 1703 N N . LEU A 1 215 ? -13.421 7.696 1.537 1.00 25.20 216 LEU A N 1
ATOM 1704 C CA . LEU A 1 215 ? -12.516 6.761 2.191 1.00 24.71 216 LEU A CA 1
ATOM 1705 C C . LEU A 1 215 ? -12.748 6.513 3.683 1.00 26.74 216 LEU A C 1
ATOM 1706 O O . LEU A 1 215 ? -12.212 5.566 4.267 1.00 26.39 216 LEU A O 1
ATOM 1711 N N . MET A 1 216 ? -13.519 7.405 4.301 1.00 28.48 217 MET A N 1
ATOM 1712 C CA . MET A 1 216 ? -13.871 7.321 5.707 1.00 29.91 217 MET A CA 1
ATOM 1713 C C . MET A 1 216 ? -14.709 6.076 6.011 1.00 27.59 217 MET A C 1
ATOM 1714 O O . MET A 1 216 ? -14.850 5.691 7.163 1.00 25.79 217 MET A O 1
ATOM 1719 N N . MET A 1 217 ? -15.221 5.409 4.972 1.00 27.79 218 MET A N 1
ATOM 1720 C CA . MET A 1 217 ? -15.928 4.154 5.152 1.00 29.05 218 MET A CA 1
ATOM 1721 C C . MET A 1 217 ? -14.991 3.055 5.681 1.00 28.99 218 MET A C 1
ATOM 1722 O O . MET A 1 217 ? -15.477 2.063 6.212 1.00 27.12 218 MET A O 1
ATOM 1727 N N . TYR A 1 218 ? -13.659 3.234 5.560 1.00 26.69 219 TYR A N 1
ATOM 1728 C CA . TYR A 1 218 ? -12.687 2.304 6.115 1.00 26.49 219 TYR A CA 1
ATOM 1729 C C . TYR A 1 218 ? -12.246 2.611 7.543 1.00 26.49 219 TYR A C 1
ATOM 1730 O O . TYR A 1 218 ? -11.359 1.953 8.085 1.00 24.36 219 TYR A O 1
ATOM 1739 N N . ASN A 1 219 ? -12.827 3.645 8.155 1.00 27.78 220 ASN A N 1
ATOM 1740 C CA . ASN A 1 219 ? -12.334 4.107 9.446 1.00 28.02 220 ASN A CA 1
ATOM 1741 C C . ASN A 1 219 ? -12.846 3.232 10.594 1.00 27.16 220 ASN A C 1
ATOM 1742 O O . ASN A 1 219 ? -12.398 3.366 11.736 1.00 24.97 220 ASN A O 1
ATOM 1747 N N . ASP A 1 220 ? -13.791 2.332 10.286 1.00 26.48 221 ASP A N 1
ATOM 1748 C CA . ASP A 1 220 ? -14.165 1.294 11.238 1.00 25.85 221 ASP A CA 1
ATOM 1749 C C . ASP A 1 220 ? -13.122 0.189 11.360 1.00 24.88 221 ASP A C 1
ATOM 1750 O O . ASP A 1 220 ? -13.273 -0.676 12.210 1.00 25.53 221 ASP A O 1
ATOM 1755 N N . ASN A 1 221 ? -12.090 0.216 10.505 1.00 24.40 222 ASN A N 1
ATOM 1756 C CA . ASN A 1 221 ? -11.017 -0.760 10.538 1.00 23.71 222 ASN A CA 1
ATOM 1757 C C . ASN A 1 221 ? -11.500 -2.196 10.374 1.00 24.39 222 ASN A C 1
ATOM 1758 O O . ASN A 1 221 ? -10.862 -3.112 10.883 1.00 24.40 222 ASN A O 1
ATOM 1763 N N . LYS A 1 222 ? -12.618 -2.385 9.665 1.00 24.87 223 LYS A N 1
ATOM 1764 C CA . LYS A 1 222 ? -13.236 -3.692 9.549 1.00 27.56 223 LYS A CA 1
ATOM 1765 C C . LYS A 1 222 ? -12.213 -4.727 9.106 1.00 29.25 223 LYS A C 1
ATOM 1766 O O . LYS A 1 222 ? -11.498 -4.518 8.125 1.00 29.72 223 LYS A O 1
ATOM 1772 N N . MET A 1 223 ? -12.180 -5.838 9.853 1.00 31.72 224 MET A N 1
ATOM 1773 C CA . MET A 1 223 ? -11.338 -6.987 9.565 1.00 30.86 224 MET A CA 1
ATOM 1774 C C . MET A 1 223 ? -12.131 -8.228 9.188 1.00 29.13 224 MET A C 1
ATOM 1775 O O . MET A 1 223 ? -13.245 -8.421 9.657 1.00 27.83 224 MET A O 1
ATOM 1780 N N . VAL A 1 224 ? -11.526 -9.057 8.328 1.00 31.52 225 VAL A N 1
ATOM 1781 C CA . VAL A 1 224 ? -12.047 -10.370 7.974 1.00 29.29 225 VAL A CA 1
ATOM 1782 C C . VAL A 1 224 ? -10.946 -11.410 8.133 1.00 27.40 225 VAL A C 1
ATOM 1783 O O . VAL A 1 224 ? -9.768 -11.073 8.194 1.00 26.79 225 VAL A O 1
ATOM 1787 N N . ASP A 1 225 ? -11.355 -12.676 8.189 1.00 27.99 226 ASP A N 1
ATOM 1788 C CA . ASP A 1 225 ? -10.442 -13.808 8.185 1.00 27.21 226 ASP A CA 1
ATOM 1789 C C . ASP A 1 225 ? -10.100 -14.216 6.757 1.00 25.02 226 ASP A C 1
ATOM 1790 O O . ASP A 1 225 ? -11.000 -14.475 5.954 1.00 24.04 226 ASP A O 1
ATOM 1795 N N . SER A 1 226 ? -8.801 -14.299 6.450 1.00 24.54 227 SER A N 1
ATOM 1796 C CA . SER A 1 226 ? -8.375 -14.501 5.072 1.00 25.01 227 SER A CA 1
ATOM 1797 C C . SER A 1 226 ? -8.545 -15.925 4.541 1.00 27.28 227 SER A C 1
ATOM 1798 O O . SER A 1 226 ? -8.407 -16.177 3.350 1.00 28.87 227 SER A O 1
ATOM 1801 N N . LYS A 1 227 ? -8.836 -16.868 5.430 1.00 28.96 228 LYS A N 1
ATOM 1802 C CA . LYS A 1 227 ? -9.197 -18.203 5.016 1.00 31.45 228 LYS A CA 1
ATOM 1803 C C . LYS A 1 227 ? -10.698 -18.300 4.753 1.00 30.50 228 LYS A C 1
ATOM 1804 O O . LYS A 1 227 ? -11.138 -19.075 3.914 1.00 27.54 228 LYS A O 1
ATOM 1810 N N . ASP A 1 228 ? -11.489 -17.520 5.487 1.00 32.39 229 ASP A N 1
ATOM 1811 C CA . ASP A 1 228 ? -12.942 -17.586 5.369 1.00 33.34 229 ASP A CA 1
ATOM 1812 C C . ASP A 1 228 ? -13.595 -16.670 4.336 1.00 30.67 229 ASP A C 1
ATOM 1813 O O . ASP A 1 228 ? -14.672 -16.965 3.842 1.00 30.37 229 ASP A O 1
ATOM 1818 N N . VAL A 1 229 ? -12.989 -15.521 4.046 1.00 30.54 230 VAL A N 1
ATOM 1819 C CA . VAL A 1 229 ? -13.714 -14.521 3.284 1.00 29.10 230 VAL A CA 1
ATOM 1820 C C . VAL A 1 229 ? -13.776 -14.920 1.814 1.00 29.18 230 VAL A C 1
ATOM 1821 O O . VAL A 1 229 ? -12.814 -15.443 1.252 1.00 27.59 230 VAL A O 1
ATOM 1825 N N . LYS A 1 230 ? -14.953 -14.690 1.231 1.00 29.25 231 LYS A N 1
ATOM 1826 C CA . LYS A 1 230 ? -15.154 -14.729 -0.201 1.00 31.97 231 LYS A CA 1
ATOM 1827 C C . LYS A 1 230 ? -15.393 -13.303 -0.705 1.00 31.17 231 LYS A C 1
ATOM 1828 O O . LYS A 1 230 ? -16.060 -12.520 -0.031 1.00 29.98 231 LYS A O 1
ATOM 1834 N N . ILE A 1 231 ? -14.855 -12.962 -1.889 1.00 30.79 232 ILE A N 1
ATOM 1835 C CA . ILE A 1 231 ? -15.138 -11.676 -2.509 1.00 29.14 232 ILE A CA 1
ATOM 1836 C C . ILE A 1 231 ? -15.940 -11.826 -3.801 1.00 28.10 232 ILE A C 1
ATOM 1837 O O . ILE A 1 231 ? -15.558 -12.569 -4.692 1.00 28.54 232 ILE A O 1
ATOM 1842 N N . GLU A 1 232 ? -17.051 -11.089 -3.890 1.00 28.22 233 GLU A N 1
ATOM 1843 C CA . GLU A 1 232 ? -17.803 -10.942 -5.124 1.00 29.50 233 GLU A CA 1
ATOM 1844 C C . GLU A 1 232 ? -17.899 -9.468 -5.520 1.00 29.49 233 GLU A C 1
ATOM 1845 O O . GLU A 1 232 ? -18.211 -8.624 -4.683 1.00 31.55 233 GLU A O 1
ATOM 1851 N N . VAL A 1 233 ? -17.582 -9.163 -6.786 1.00 28.86 234 VAL A N 1
ATOM 1852 C CA . VAL A 1 233 ? -17.751 -7.828 -7.338 1.00 27.12 234 VAL A CA 1
ATOM 1853 C C . VAL A 1 233 ? -18.849 -7.856 -8.392 1.00 28.30 234 VAL A C 1
ATOM 1854 O O . VAL A 1 233 ? -18.723 -8.589 -9.366 1.00 29.61 234 VAL A O 1
ATOM 1858 N N . TYR A 1 234 ? -19.907 -7.060 -8.185 1.00 29.78 235 TYR A N 1
ATOM 1859 C CA . TYR A 1 234 ? -21.014 -6.958 -9.125 1.00 30.37 235 TYR A CA 1
ATOM 1860 C C . TYR A 1 234 ? -21.004 -5.624 -9.864 1.00 31.30 235 TYR A C 1
ATOM 1861 O O . TYR A 1 234 ? -21.308 -4.571 -9.292 1.00 31.07 235 TYR A O 1
ATOM 1870 N N . LEU A 1 235 ? -20.672 -5.695 -11.157 1.00 31.33 236 LEU A N 1
ATOM 1871 C CA . LEU A 1 235 ? -20.647 -4.518 -12.009 1.00 30.85 236 LEU A CA 1
ATOM 1872 C C . LEU A 1 235 ? -21.839 -4.579 -12.951 1.00 31.79 236 LEU A C 1
ATOM 1873 O O . LEU A 1 235 ? -22.345 -5.660 -13.241 1.00 35.73 236 LEU A O 1
ATOM 1878 N N . THR A 1 236 ? -22.300 -3.418 -13.415 1.00 31.89 237 THR A N 1
ATOM 1879 C CA . THR A 1 236 ? -23.246 -3.410 -14.517 1.00 31.77 237 THR A CA 1
ATOM 1880 C C . THR A 1 236 ? -22.763 -2.398 -15.542 1.00 32.49 237 THR A C 1
ATOM 1881 O O . THR A 1 236 ? -22.028 -1.479 -15.190 1.00 30.12 237 THR A O 1
ATOM 1885 N N . THR A 1 237 ? -23.185 -2.607 -16.800 1.00 36.27 238 THR A N 1
ATOM 1886 C CA . THR A 1 237 ? -22.806 -1.738 -17.900 1.00 39.01 238 THR A CA 1
ATOM 1887 C C . THR A 1 237 ? -23.946 -0.794 -18.247 1.00 42.26 238 THR A C 1
ATOM 1888 O O . THR A 1 237 ? -25.102 -1.012 -17.883 1.00 39.09 238 THR A O 1
ATOM 1892 N N . LYS A 1 238 ? -23.578 0.261 -18.970 1.00 48.53 239 LYS A N 1
ATOM 1893 C CA . LYS A 1 238 ? -24.509 1.323 -19.296 1.00 55.70 239 LYS A CA 1
ATOM 1894 C C . LYS A 1 238 ? -25.507 0.818 -20.334 1.00 54.98 239 LYS A C 1
ATOM 1895 O O . LYS A 1 238 ? -25.158 0.680 -21.515 1.00 52.19 239 LYS A O 1
ATOM 1901 N N . GLN B 2 1 ? 14.183 24.733 -11.515 1.00 35.60 1 GLN B N 1
ATOM 1902 C CA . GLN B 2 1 ? 13.024 25.591 -11.729 1.00 32.86 1 GLN B CA 1
ATOM 1903 C C . GLN B 2 1 ? 12.327 25.146 -13.009 1.00 30.39 1 GLN B C 1
ATOM 1904 O O . GLN B 2 1 ? 12.928 24.507 -13.860 1.00 27.59 1 GLN B O 1
ATOM 1910 N N . VAL B 2 2 ? 11.045 25.493 -13.105 1.00 30.80 2 VAL B N 1
ATOM 1911 C CA . VAL B 2 2 ? 10.186 25.139 -14.216 1.00 31.64 2 VAL B CA 1
ATOM 1912 C C . VAL B 2 2 ? 10.394 26.043 -15.425 1.00 32.91 2 VAL B C 1
ATOM 1913 O O . VAL B 2 2 ? 10.430 27.258 -15.270 1.00 34.14 2 VAL B O 1
ATOM 1917 N N . GLN B 2 3 ? 10.495 25.446 -16.619 1.00 33.78 3 GLN B N 1
ATOM 1918 C CA . GLN B 2 3 ? 10.497 26.210 -17.851 1.00 33.60 3 GLN B CA 1
ATOM 1919 C C . GLN B 2 3 ? 9.613 25.594 -18.927 1.00 32.79 3 GLN B C 1
ATOM 1920 O O . GLN B 2 3 ? 9.604 24.382 -19.119 1.00 31.76 3 GLN B O 1
ATOM 1926 N N . LEU B 2 4 ? 8.932 26.483 -19.649 1.00 32.88 4 LEU B N 1
ATOM 1927 C CA . LEU B 2 4 ? 8.083 26.139 -20.768 1.00 33.23 4 LEU B CA 1
ATOM 1928 C C . LEU B 2 4 ? 8.542 26.940 -21.977 1.00 34.40 4 LEU B C 1
ATOM 1929 O O . LEU B 2 4 ? 8.620 28.167 -21.914 1.00 34.99 4 LEU B O 1
ATOM 1934 N N . VAL B 2 5 ? 8.831 26.226 -23.069 1.00 34.73 5 VAL B N 1
ATOM 1935 C CA . VAL B 2 5 ? 9.256 26.839 -24.311 1.00 34.84 5 VAL B CA 1
ATOM 1936 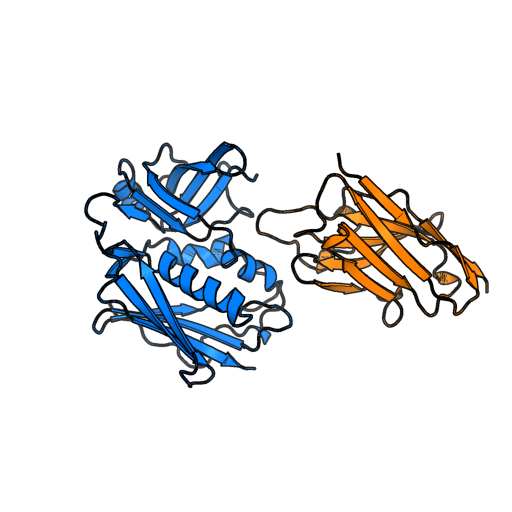C C . VAL B 2 5 ? 8.295 26.411 -25.412 1.00 36.25 5 VAL B C 1
ATOM 1937 O O . VAL B 2 5 ? 8.227 25.222 -25.734 1.00 37.26 5 VAL B O 1
ATOM 1941 N N . GLU B 2 6 ? 7.570 27.389 -25.978 1.00 33.84 6 GLU B N 1
ATOM 1942 C CA . GLU B 2 6 ? 6.650 27.121 -27.070 1.00 32.08 6 GLU B CA 1
ATOM 1943 C C . GLU B 2 6 ? 7.385 27.248 -28.406 1.00 32.75 6 GLU B C 1
ATOM 1944 O O . GLU B 2 6 ? 8.416 27.909 -28.493 1.00 32.36 6 GLU B O 1
ATOM 1950 N N . SER B 2 7 ? 6.868 26.570 -29.437 1.00 32.59 7 SER B N 1
ATOM 1951 C CA . SER B 2 7 ? 7.336 26.759 -30.800 1.00 32.31 7 SER B CA 1
ATOM 1952 C C . SER B 2 7 ? 6.214 26.465 -31.792 1.00 31.43 7 SER B C 1
ATOM 1953 O O . SER B 2 7 ? 5.083 26.200 -31.384 1.00 35.18 7 SER B O 1
ATOM 1956 N N . GLY B 2 8 ? 6.518 26.563 -33.089 1.00 29.58 8 GLY B N 1
ATOM 1957 C CA . GLY B 2 8 ? 5.576 26.203 -34.138 1.00 28.40 8 GLY B CA 1
ATOM 1958 C C . GLY B 2 8 ? 4.651 27.324 -34.598 1.00 27.57 8 GLY B C 1
ATOM 1959 O O . GLY B 2 8 ? 3.803 27.137 -35.464 1.00 26.59 8 GLY B O 1
ATOM 1960 N N . GLY B 2 9 ? 4.818 28.508 -34.019 1.00 28.69 9 GLY B N 1
ATOM 1961 C CA . GLY B 2 9 ? 4.097 29.672 -34.499 1.00 29.87 9 GLY B CA 1
ATOM 1962 C C . GLY B 2 9 ? 4.524 30.085 -35.908 1.00 29.54 9 GLY B C 1
ATOM 1963 O O . GLY B 2 9 ? 5.500 29.577 -36.452 1.00 29.60 9 GLY B O 1
ATOM 1964 N N . GLY B 2 10 ? 3.776 31.027 -36.488 1.00 30.63 10 GLY B N 1
ATOM 1965 C CA . GLY B 2 10 ? 4.167 31.646 -37.742 1.00 29.81 10 GLY B CA 1
ATOM 1966 C C . GLY B 2 10 ? 3.111 32.584 -38.310 1.00 29.28 10 GLY B C 1
ATOM 1967 O O . GLY B 2 10 ? 2.157 32.931 -37.617 1.00 29.09 10 GLY B O 1
ATOM 1968 N N . SER B 2 11 ? 3.316 32.967 -39.578 1.00 28.19 11 SER B N 1
ATOM 1969 C CA . SER B 2 11 ? 2.506 33.961 -40.260 1.00 27.73 11 SER B CA 1
ATOM 1970 C C . SER B 2 11 ? 1.742 33.307 -41.403 1.00 26.58 11 SER B C 1
ATOM 1971 O O . SER B 2 11 ? 2.351 32.823 -42.357 1.00 26.98 11 SER B O 1
ATOM 1974 N N . VAL B 2 12 ? 0.412 33.285 -41.328 1.00 26.09 12 VAL B N 1
ATOM 1975 C CA . VAL B 2 12 ? -0.324 32.524 -42.318 1.00 26.96 12 VAL B CA 1
ATOM 1976 C C . VAL B 2 12 ? -1.461 33.343 -42.895 1.00 31.26 12 VAL B C 1
ATOM 1977 O O . VAL B 2 12 ? -1.618 34.509 -42.539 1.00 34.01 12 VAL B O 1
ATOM 1981 N N . GLN B 2 13 ? -2.194 32.711 -43.821 1.00 34.91 13 GLN B N 1
ATOM 1982 C CA . GLN B 2 13 ? -3.331 33.301 -44.503 1.00 38.06 13 GLN B CA 1
ATOM 1983 C C . GLN B 2 13 ? -4.627 32.666 -44.012 1.00 36.77 13 GLN B C 1
ATOM 1984 O O . GLN B 2 13 ? -4.634 31.502 -43.616 1.00 34.86 13 GLN B O 1
ATOM 1990 N N . ASP B 2 14 ? -5.720 33.437 -44.064 1.00 36.08 14 ASP B N 1
ATOM 1991 C CA . ASP B 2 14 ? -7.025 32.929 -43.683 1.00 36.42 14 ASP B CA 1
ATOM 1992 C C . ASP B 2 14 ? -7.151 31.514 -44.233 1.00 34.01 14 ASP B C 1
ATOM 1993 O O . ASP B 2 14 ? -6.769 31.253 -45.373 1.00 32.12 14 ASP B O 1
ATOM 1998 N N . GLY B 2 15 ? -7.615 30.596 -43.377 1.00 33.78 15 GLY B N 1
ATOM 1999 C CA . GLY B 2 15 ? -7.795 29.200 -43.748 1.00 31.08 15 GLY B CA 1
ATOM 2000 C C . GLY B 2 15 ? -6.604 28.284 -43.476 1.00 29.22 15 GLY B C 1
ATOM 2001 O O . GLY B 2 15 ? -6.761 27.071 -43.494 1.00 32.76 15 GLY B O 1
ATOM 2002 N N . GLY B 2 16 ? -5.422 28.853 -43.237 1.00 27.18 16 GLY B N 1
ATOM 2003 C CA . GLY B 2 16 ? -4.238 28.070 -42.927 1.00 26.54 16 GLY B CA 1
ATOM 2004 C C . GLY B 2 16 ? -4.310 27.267 -41.622 1.00 27.52 16 GLY B C 1
ATOM 2005 O O . GLY B 2 16 ? -5.294 27.320 -40.868 1.00 28.71 16 GLY B O 1
ATOM 2006 N N . SER B 2 17 ? -3.230 26.524 -41.370 1.00 24.39 17 SER B N 1
ATOM 2007 C CA . SER B 2 17 ? -3.141 25.622 -40.245 1.00 24.28 17 SER B CA 1
ATOM 2008 C C . SER B 2 17 ? -1.752 25.729 -39.649 1.00 24.81 17 SER B C 1
ATOM 2009 O O . SER B 2 17 ? -0.774 25.858 -40.389 1.00 23.52 17 SER B O 1
ATOM 2012 N N . LEU B 2 18 ? -1.675 25.593 -38.327 1.00 24.75 18 LEU B N 1
ATOM 2013 C CA . LEU B 2 18 ? -0.393 25.462 -37.660 1.00 26.03 18 LEU B CA 1
ATOM 2014 C C . LEU B 2 18 ? -0.465 24.425 -36.544 1.00 26.05 18 LEU B C 1
ATOM 2015 O O . LEU B 2 18 ? -1.545 24.150 -36.020 1.00 26.67 18 LEU B O 1
ATOM 2020 N N . ARG B 2 19 ? 0.705 23.912 -36.152 1.00 25.74 19 ARG B N 1
ATOM 2021 C CA . ARG B 2 19 ? 0.850 23.081 -34.969 1.00 27.79 19 ARG B CA 1
ATOM 2022 C C . ARG B 2 19 ? 1.781 23.705 -33.924 1.00 28.31 19 ARG B C 1
ATOM 2023 O O . ARG B 2 19 ? 2.988 23.854 -34.138 1.00 28.00 19 ARG B O 1
ATOM 2031 N N . LEU B 2 20 ? 1.228 24.047 -32.759 1.00 28.10 20 LEU B N 1
ATOM 2032 C CA . LEU B 2 20 ? 2.059 24.574 -31.692 1.00 27.92 20 LEU B CA 1
ATOM 2033 C C . LEU B 2 20 ? 2.605 23.434 -30.839 1.00 26.91 20 LEU B C 1
ATOM 2034 O O . LEU B 2 20 ? 1.892 22.489 -30.526 1.00 27.06 20 LEU B O 1
ATOM 2039 N N . SER B 2 21 ? 3.891 23.546 -30.518 1.00 27.81 21 SER B N 1
ATOM 2040 C CA . SER B 2 21 ? 4.559 22.722 -29.532 1.00 30.04 21 SER B CA 1
ATOM 2041 C C . SER B 2 21 ? 4.886 23.490 -28.252 1.00 31.79 21 SER B C 1
ATOM 2042 O O . SER B 2 21 ? 5.185 24.679 -28.319 1.00 30.65 21 SER B O 1
ATOM 2045 N N . CYS B 2 22 ? 4.874 22.781 -27.105 1.00 35.45 22 CYS B N 1
ATOM 2046 C CA . CYS B 2 22 ? 5.457 23.273 -25.859 1.00 35.95 22 CYS B CA 1
ATOM 2047 C C . CYS B 2 22 ? 6.383 22.239 -25.235 1.00 34.80 22 CYS B C 1
ATOM 2048 O O . CYS B 2 22 ? 5.926 21.203 -24.762 1.00 36.17 22 CYS B O 1
ATOM 2051 N N . ALA B 2 23 ? 7.678 22.542 -25.209 1.00 33.61 23 ALA B N 1
ATOM 2052 C CA . ALA B 2 23 ? 8.620 21.723 -24.467 1.00 35.04 23 ALA B CA 1
ATOM 2053 C C . ALA B 2 23 ? 8.675 22.192 -23.013 1.00 36.80 23 ALA B C 1
ATOM 2054 O O . ALA B 2 23 ? 8.986 23.350 -22.745 1.00 37.48 23 ALA B O 1
ATOM 2056 N N . ALA B 2 24 ? 8.353 21.292 -22.076 1.00 38.73 24 ALA B N 1
ATOM 2057 C CA . ALA B 2 24 ? 8.563 21.539 -20.655 1.00 37.74 24 ALA B CA 1
ATOM 2058 C C . ALA B 2 24 ? 9.886 20.942 -20.182 1.00 38.02 24 ALA B C 1
ATOM 2059 O O . ALA B 2 24 ? 10.291 19.881 -20.647 1.00 38.05 24 ALA B O 1
ATOM 2061 N N . SER B 2 25 ? 10.546 21.639 -19.253 1.00 38.61 25 SER B N 1
ATOM 2062 C CA . SER B 2 25 ? 11.650 21.070 -18.503 1.00 40.94 25 SER B CA 1
ATOM 2063 C C . SER B 2 25 ? 11.485 21.536 -17.061 1.00 40.66 25 SER B C 1
ATOM 2064 O O . SER B 2 25 ? 10.705 22.451 -16.801 1.00 40.02 25 SER B O 1
ATOM 2067 N N . GLY B 2 26 ? 12.183 20.866 -16.134 1.00 37.97 26 GLY B N 1
ATOM 2068 C CA . GLY B 2 26 ? 12.089 21.190 -14.720 1.00 36.59 26 GLY B CA 1
ATOM 2069 C C . GLY B 2 26 ? 10.937 20.501 -13.997 1.00 35.13 26 GLY B C 1
ATOM 2070 O O . GLY B 2 26 ? 10.759 20.709 -12.807 1.00 32.87 26 GLY B O 1
ATOM 2071 N N . PHE B 2 27 ? 10.186 19.658 -14.715 1.00 35.82 27 PHE B N 1
ATOM 2072 C CA . PHE B 2 27 ? 9.023 18.973 -14.170 1.00 35.31 27 PHE B CA 1
ATOM 2073 C C . PHE B 2 27 ? 8.406 18.101 -15.255 1.00 34.67 27 PHE B C 1
ATOM 2074 O O . PHE B 2 27 ? 8.656 18.333 -16.439 1.00 38.46 27 PHE B O 1
ATOM 2082 N N . THR B 2 28 ? 7.538 17.160 -14.870 1.00 33.90 28 THR B N 1
ATOM 2083 C CA . THR B 2 28 ? 6.868 16.335 -15.868 1.00 34.27 28 THR B CA 1
ATOM 2084 C C . THR B 2 28 ? 5.448 16.795 -16.160 1.00 32.87 28 THR B C 1
ATOM 2085 O O . THR B 2 28 ? 4.719 17.261 -15.299 1.00 33.53 28 THR B O 1
ATOM 2089 N N . ILE B 2 29 ? 5.056 16.553 -17.398 1.00 33.84 29 ILE B N 1
ATOM 2090 C CA . ILE B 2 29 ? 3.714 16.796 -17.886 1.00 33.88 29 ILE B CA 1
ATOM 2091 C C . ILE B 2 29 ? 2.648 16.023 -17.122 1.00 33.05 29 ILE B C 1
ATOM 2092 O O . ILE B 2 29 ? 1.467 16.315 -17.236 1.00 32.67 29 ILE B O 1
ATOM 2097 N N . ASP B 2 30 ? 3.084 15.040 -16.338 1.00 35.06 30 ASP B N 1
ATOM 2098 C CA . ASP B 2 30 ? 2.182 14.138 -15.649 1.00 36.10 30 ASP B CA 1
ATOM 2099 C C . ASP B 2 30 ? 1.298 14.815 -14.610 1.00 33.72 30 ASP B C 1
ATOM 2100 O O . ASP B 2 30 ? 1.711 15.764 -13.951 1.00 34.87 30 ASP B O 1
ATOM 2105 N N . ASN B 2 31 ? 0.074 14.298 -14.494 1.00 33.13 31 ASN B N 1
ATOM 2106 C CA . ASN B 2 31 ? -0.788 14.511 -13.340 1.00 32.53 31 ASN B CA 1
ATOM 2107 C C . ASN B 2 31 ? -1.171 15.965 -13.089 1.00 31.25 31 ASN B C 1
ATOM 2108 O O . ASN B 2 31 ? -1.392 16.335 -11.944 1.00 29.06 31 ASN B O 1
ATOM 2113 N N . ARG B 2 32 ? -1.313 16.753 -14.164 1.00 31.03 32 ARG B N 1
ATOM 2114 C CA . ARG B 2 32 ? -1.689 18.153 -14.055 1.00 29.21 32 ARG B CA 1
ATOM 2115 C C . ARG B 2 32 ? -2.453 18.547 -15.303 1.00 28.65 32 ARG B C 1
ATOM 2116 O O . ARG B 2 32 ? -2.436 17.815 -16.289 1.00 31.10 32 ARG B O 1
ATOM 2124 N N . TRP B 2 33 ? -3.095 19.712 -15.246 1.00 25.89 33 TRP B N 1
ATOM 2125 C CA . TRP B 2 33 ? -3.677 20.311 -16.428 1.00 25.68 33 TRP B CA 1
ATOM 2126 C C . TRP B 2 33 ? -2.580 21.069 -17.151 1.00 25.29 33 TRP B C 1
ATOM 2127 O O . TRP B 2 33 ? -1.799 21.740 -16.501 1.00 25.81 33 TRP B O 1
ATOM 2138 N N . MET B 2 34 ? -2.472 20.882 -18.468 1.00 25.34 34 MET B N 1
ATOM 2139 C CA . MET B 2 34 ? -1.595 21.703 -19.288 1.00 25.85 34 MET B CA 1
ATOM 2140 C C . MET B 2 34 ? -2.530 22.474 -20.209 1.00 24.32 34 MET B C 1
ATOM 2141 O O . MET B 2 34 ? -3.546 21.941 -20.655 1.00 21.90 34 MET B O 1
ATOM 2146 N N . THR B 2 35 ? -2.203 23.740 -20.456 1.00 24.05 35 THR B N 1
ATOM 2147 C CA . THR B 2 35 ? -3.182 24.635 -21.049 1.00 24.46 35 THR B CA 1
ATOM 2148 C C . THR B 2 35 ? -2.578 25.637 -22.028 1.00 24.46 35 THR B C 1
ATOM 2149 O O . THR B 2 35 ? -1.468 26.131 -21.831 1.00 24.38 35 THR B O 1
ATOM 2153 N N . TRP B 2 36 ? -3.319 25.873 -23.113 1.00 24.43 36 TRP B N 1
ATOM 2154 C CA . TRP B 2 36 ? -2.932 26.849 -24.111 1.00 24.44 36 TRP B CA 1
ATOM 2155 C C . TRP B 2 36 ? -3.804 28.076 -23.886 1.00 24.97 36 TRP B C 1
ATOM 2156 O O . TRP B 2 36 ? -5.028 27.973 -23.755 1.00 22.53 36 TRP B O 1
ATOM 2167 N N . PHE B 2 37 ? -3.123 29.224 -23.800 1.00 26.68 37 PHE B N 1
ATOM 2168 C CA . PHE B 2 37 ? -3.773 30.517 -23.758 1.00 28.74 37 PHE B CA 1
ATOM 2169 C C . PHE B 2 37 ? -3.395 31.329 -24.989 1.00 29.31 37 PHE B C 1
ATOM 2170 O O . PHE B 2 37 ? -2.484 30.951 -25.727 1.00 30.68 37 PHE B O 1
ATOM 2178 N N . ARG B 2 38 ? -4.077 32.470 -25.149 1.00 28.86 38 ARG B N 1
ATOM 2179 C CA . ARG B 2 38 ? -3.687 33.480 -26.112 1.00 28.82 38 ARG B CA 1
ATOM 2180 C C . ARG B 2 38 ? -4.019 34.904 -25.651 1.00 32.50 38 ARG B C 1
ATOM 2181 O O . ARG B 2 38 ? -4.922 35.138 -24.837 1.00 33.41 38 ARG B O 1
ATOM 2189 N N . GLN B 2 39 ? -3.268 35.862 -26.196 1.00 33.56 39 GLN B N 1
ATOM 2190 C CA . GLN B 2 39 ? -3.369 37.247 -25.782 1.00 36.46 39 GLN B CA 1
ATOM 2191 C C . GLN B 2 39 ? -3.133 38.159 -26.981 1.00 36.86 39 GLN B C 1
ATOM 2192 O O . GLN B 2 39 ? -2.011 38.231 -27.477 1.00 34.18 39 GLN B O 1
ATOM 2198 N N . ALA B 2 40 ? -4.206 38.818 -27.450 1.00 38.55 40 ALA B N 1
ATOM 2199 C CA . ALA B 2 40 ? -4.070 39.961 -28.342 1.00 43.15 40 ALA B CA 1
ATOM 2200 C C . ALA B 2 40 ? -3.366 41.100 -27.607 1.00 44.50 40 ALA B C 1
ATOM 2201 O O . ALA B 2 40 ? -3.439 41.180 -26.381 1.00 42.10 40 ALA B O 1
ATOM 2203 N N . PRO B 2 41 ? -2.728 42.054 -28.330 1.00 48.78 41 PRO B N 1
ATOM 2204 C CA . PRO B 2 41 ? -2.151 43.214 -27.666 1.00 50.40 41 PRO B CA 1
ATOM 2205 C C . PRO B 2 41 ? -3.258 44.072 -27.053 1.00 51.10 41 PRO B C 1
ATOM 2206 O O . PRO B 2 41 ? -4.233 44.398 -27.752 1.00 48.82 41 PRO B O 1
ATOM 2210 N N . GLY B 2 42 ? -3.145 44.368 -25.758 1.00 51.26 42 GLY B N 1
ATOM 2211 C CA . GLY B 2 42 ? -4.122 45.214 -25.048 1.00 52.73 42 GLY B CA 1
ATOM 2212 C C . GLY B 2 42 ? -5.360 44.479 -24.574 1.00 56.12 42 GLY B C 1
ATOM 2213 O O . GLY B 2 42 ? -6.217 45.133 -23.959 1.00 55.47 42 GLY B O 1
ATOM 2214 N N . LYS B 2 43 ? -5.435 43.164 -24.761 1.00 56.34 43 LYS B N 1
ATOM 2215 C CA . LYS B 2 43 ? -6.563 42.378 -24.210 1.00 53.83 43 LYS B CA 1
ATOM 2216 C C . LYS B 2 43 ? -5.972 41.434 -23.152 1.00 48.18 43 LYS B C 1
ATOM 2217 O O . LYS B 2 43 ? -4.738 41.334 -23.065 1.00 43.87 43 LYS B O 1
ATOM 2223 N N . GLU B 2 44 ? -6.829 40.803 -22.362 1.00 44.68 44 GLU B N 1
ATOM 2224 C CA . GLU B 2 44 ? -6.312 39.940 -21.317 1.00 46.82 44 GLU B CA 1
ATOM 2225 C C . GLU B 2 44 ? -6.050 38.559 -21.915 1.00 43.34 44 GLU B C 1
ATOM 2226 O O . GLU B 2 44 ? -6.681 38.182 -22.905 1.00 42.98 44 GLU B O 1
ATOM 2232 N N . ARG B 2 45 ? -5.089 37.835 -21.327 1.00 36.22 45 ARG B N 1
ATOM 2233 C CA . ARG B 2 45 ? -4.895 36.414 -21.581 1.00 35.43 45 ARG B CA 1
ATOM 2234 C C . ARG B 2 45 ? -6.160 35.574 -21.402 1.00 35.70 45 ARG B C 1
ATOM 2235 O O . ARG B 2 45 ? -6.741 35.585 -20.322 1.00 37.32 45 ARG B O 1
ATOM 2243 N N . GLU B 2 46 ? -6.551 34.816 -22.441 1.00 35.31 46 GLU B N 1
ATOM 2244 C CA . GLU B 2 46 ? -7.712 33.934 -22.373 1.00 34.57 46 GLU B CA 1
ATOM 2245 C C . GLU B 2 46 ? -7.335 32.489 -22.695 1.00 31.64 46 GLU B C 1
ATOM 2246 O O . GLU B 2 46 ? -6.402 32.219 -23.447 1.00 27.49 46 GLU B O 1
ATOM 2252 N N . GLY B 2 47 ? -8.070 31.559 -22.084 1.00 31.69 47 GLY B N 1
ATOM 2253 C CA . GLY B 2 47 ? -7.808 30.145 -22.266 1.00 31.86 47 GLY B CA 1
ATOM 2254 C C . GLY B 2 47 ? -8.482 29.656 -23.541 1.00 30.79 47 GLY B C 1
ATOM 2255 O O . GLY B 2 47 ? -9.596 30.061 -23.847 1.00 29.99 47 GLY B O 1
ATOM 2256 N N . VAL B 2 48 ? -7.791 28.782 -24.272 1.00 30.64 48 VAL B N 1
ATOM 2257 C CA . VAL B 2 48 ? -8.334 28.245 -25.510 1.00 30.83 48 VAL B CA 1
ATOM 2258 C C . VAL B 2 48 ? -8.511 26.722 -25.443 1.00 27.64 48 VAL B C 1
ATOM 2259 O O . VAL B 2 48 ? -9.585 26.217 -25.778 1.00 26.48 48 VAL B O 1
ATOM 2263 N N . ALA B 2 49 ? -7.505 25.999 -24.934 1.00 24.98 49 ALA B N 1
ATOM 2264 C CA . ALA B 2 49 ? -7.665 24.570 -24.689 1.00 24.77 49 ALA B CA 1
ATOM 2265 C C . ALA B 2 49 ? -6.850 24.034 -23.517 1.00 23.25 49 ALA B C 1
ATOM 2266 O O . ALA B 2 49 ? -5.719 24.458 -23.285 1.00 21.91 49 ALA B O 1
ATOM 2268 N N . SER B 2 50 ? -7.421 23.043 -22.827 1.00 24.02 50 SER B N 1
ATOM 2269 C CA . SER B 2 50 ? -6.670 22.325 -21.808 1.00 25.04 50 SER B CA 1
ATOM 2270 C C . SER B 2 50 ? -6.884 20.817 -21.851 1.00 24.55 50 SER B C 1
ATOM 2271 O O . SER B 2 50 ? -7.977 20.345 -22.176 1.00 25.06 50 SER B O 1
ATOM 2274 N N . ILE B 2 51 ? -5.814 20.113 -21.460 1.00 23.33 51 ILE B N 1
ATOM 2275 C CA . ILE B 2 51 ? -5.770 18.670 -21.347 1.00 23.79 51 ILE B CA 1
ATOM 2276 C C . ILE B 2 51 ? -5.275 18.261 -19.963 1.00 24.51 51 ILE B C 1
ATOM 2277 O O . ILE B 2 51 ? -4.196 18.668 -19.539 1.00 24.28 51 ILE B O 1
ATOM 2282 N N . LEU B 2 52 ? -6.054 17.418 -19.269 1.00 25.85 52 LEU B N 1
ATOM 2283 C CA . LEU B 2 52 ? -5.578 16.768 -18.057 1.00 24.86 52 LEU B CA 1
ATOM 2284 C C . LEU B 2 52 ? -4.692 15.578 -18.421 1.00 24.48 52 LEU B C 1
ATOM 2285 O O . LEU B 2 52 ? -5.183 14.588 -18.941 1.00 24.90 52 LEU B O 1
ATOM 2290 N N . THR B 2 53 ? -3.385 15.678 -18.152 1.00 24.49 53 THR B N 1
ATOM 2291 C CA . THR B 2 53 ? -2.429 14.703 -18.653 1.00 25.30 53 THR B CA 1
ATOM 2292 C C . THR B 2 53 ? -2.600 13.315 -18.032 1.00 27.39 53 THR B C 1
ATOM 2293 O O . THR B 2 53 ? -2.332 12.306 -18.678 1.00 30.02 53 THR B O 1
ATOM 2297 N N . TYR B 2 54 ? -3.062 13.263 -16.784 1.00 28.39 54 TYR B N 1
ATOM 2298 C CA . TYR B 2 54 ? -3.413 12.007 -16.150 1.00 29.21 54 TYR B CA 1
ATOM 2299 C C . TYR B 2 54 ? -4.316 11.143 -17.019 1.00 28.57 54 TYR B C 1
ATOM 2300 O O . TYR B 2 54 ? -4.145 9.939 -17.043 1.00 29.40 54 TYR B O 1
ATOM 2309 N N . SER B 2 55 ? -5.295 11.747 -17.702 1.00 27.95 55 SER B N 1
ATOM 2310 C CA . SER B 2 55 ? -6.323 10.977 -18.390 1.00 26.71 55 SER B CA 1
ATOM 2311 C C . SER B 2 55 ? -6.574 11.342 -19.853 1.00 27.78 55 SER B C 1
ATOM 2312 O O . SER B 2 55 ? -7.313 10.638 -20.539 1.00 25.79 55 SER B O 1
ATOM 2315 N N . GLY B 2 56 ? -6.008 12.475 -20.306 1.00 27.78 56 GLY B N 1
ATOM 2316 C CA . GLY B 2 56 ? -6.174 12.936 -21.673 1.00 26.62 56 GLY B CA 1
ATOM 2317 C C . GLY B 2 56 ? -7.519 13.630 -21.867 1.00 27.47 56 GLY B C 1
ATOM 2318 O O . GLY B 2 56 ? -7.912 13.961 -22.979 1.00 25.94 56 GLY B O 1
ATOM 2319 N N . ARG B 2 57 ? -8.221 13.865 -20.760 1.00 27.44 57 ARG B N 1
ATOM 2320 C CA . ARG B 2 57 ? -9.458 14.623 -20.791 1.00 27.10 57 ARG B CA 1
ATOM 2321 C C . ARG B 2 57 ? -9.205 16.048 -21.272 1.00 27.99 57 ARG B C 1
ATOM 2322 O O . ARG B 2 57 ? -8.183 16.638 -20.914 1.00 27.49 57 ARG B O 1
ATOM 2330 N N . THR B 2 58 ? -10.137 16.580 -22.079 1.00 27.47 58 THR B N 1
ATOM 2331 C CA . THR B 2 58 ? -9.914 17.854 -22.738 1.00 27.01 58 THR B CA 1
ATOM 2332 C C . THR B 2 58 ? -11.063 18.840 -22.571 1.00 27.38 58 THR B C 1
ATOM 2333 O O . THR B 2 58 ? -12.222 18.456 -22.490 1.00 26.86 58 THR B O 1
ATOM 2337 N N . VAL B 2 59 ? -10.677 20.114 -22.467 1.00 27.31 59 VAL B N 1
ATOM 2338 C CA . VAL B 2 59 ? -11.591 21.233 -22.340 1.00 27.54 59 VAL B CA 1
ATOM 2339 C C . VAL B 2 59 ? -11.237 22.261 -23.416 1.00 26.96 59 VAL B C 1
ATOM 2340 O O . VAL B 2 59 ? -10.062 22.621 -23.585 1.00 24.43 59 VAL B O 1
ATOM 2344 N N . TYR B 2 60 ? -12.286 22.678 -24.111 1.00 26.15 60 TYR B N 1
ATOM 2345 C CA . TYR B 2 60 ? -12.084 23.625 -25.225 1.00 26.35 60 TYR B CA 1
ATOM 2346 C C . TYR B 2 60 ? -12.954 24.838 -25.052 1.00 27.76 60 TYR B C 1
ATOM 2347 O O . TYR B 2 60 ? -14.140 24.734 -24.703 1.00 26.78 60 TYR B O 1
ATOM 2356 N N . ALA B 2 61 ? -12.343 25.985 -25.273 1.00 30.55 61 ALA B N 1
ATOM 2357 C CA . ALA B 2 61 ? -13.060 27.266 -25.292 1.00 30.21 61 ALA B CA 1
ATOM 2358 C C . ALA B 2 61 ? -13.889 27.301 -26.571 1.00 30.89 61 ALA B C 1
ATOM 2359 O O . ALA B 2 61 ? -13.486 26.659 -27.544 1.00 31.72 61 ALA B O 1
ATOM 2361 N N . ASP B 2 62 ? -14.931 28.112 -26.606 1.00 33.76 62 ASP B N 1
ATOM 2362 C CA . ASP B 2 62 ? -15.884 28.195 -27.743 1.00 38.77 62 ASP B CA 1
ATOM 2363 C C . ASP B 2 62 ? -15.080 28.615 -28.976 1.00 38.02 62 ASP B C 1
ATOM 2364 O O . ASP B 2 62 ? -15.384 28.107 -30.055 1.00 36.53 62 ASP B O 1
ATOM 2369 N N . SER B 2 63 ? -14.087 29.483 -28.830 1.00 36.99 63 SER B N 1
ATOM 2370 C CA . SER B 2 63 ? -13.374 30.038 -29.998 1.00 36.81 63 SER B CA 1
ATOM 2371 C C . SER B 2 63 ? -12.687 28.951 -30.836 1.00 37.42 63 SER B C 1
ATOM 2372 O O . SER B 2 63 ? -12.796 29.034 -32.065 1.00 37.75 63 SER B O 1
ATOM 2375 N N . GLY B 2 64 ? -12.068 27.954 -30.216 1.00 38.52 64 GLY B N 1
ATOM 2376 C CA . GLY B 2 64 ? -11.381 26.888 -30.962 1.00 38.08 64 GLY B CA 1
ATOM 2377 C C . GLY B 2 64 ? -12.255 25.683 -31.249 1.00 38.40 64 GLY B C 1
ATOM 2378 O O . GLY B 2 64 ? -11.726 24.718 -31.815 1.00 37.67 64 GLY B O 1
ATOM 2379 N N . LYS B 2 65 ? -13.541 25.718 -30.894 1.00 38.73 65 LYS B N 1
ATOM 2380 C CA . LYS B 2 65 ? -14.356 24.523 -31.055 1.00 39.76 65 LYS B CA 1
ATOM 2381 C C . LYS B 2 65 ? -14.534 24.112 -32.511 1.00 37.63 65 LYS B C 1
ATOM 2382 O O . LYS B 2 65 ? -14.982 24.899 -33.342 1.00 37.33 65 LYS B O 1
ATOM 2388 N N . GLY B 2 66 ? -14.197 22.849 -32.788 1.00 35.81 66 GLY B N 1
ATOM 2389 C CA . GLY B 2 66 ? -14.328 22.280 -34.119 1.00 34.38 66 GLY B CA 1
ATOM 2390 C C . GLY B 2 66 ? -13.136 22.593 -3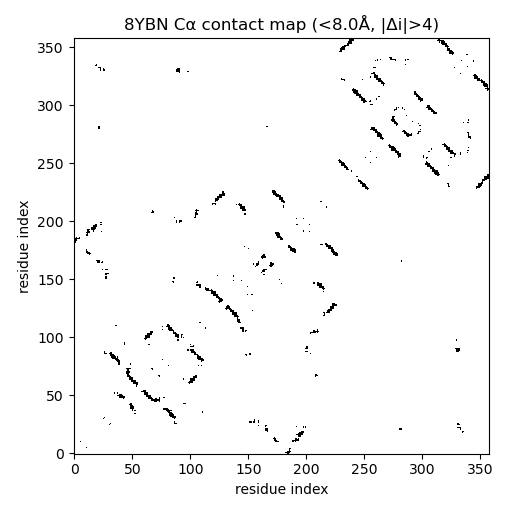5.017 1.00 32.39 66 GLY B C 1
ATOM 2391 O O . GLY B 2 66 ? -13.105 22.163 -36.164 1.00 33.89 66 GLY B O 1
ATOM 2392 N N . ARG B 2 67 ? -12.160 23.330 -34.477 1.00 28.13 67 ARG B N 1
ATOM 2393 C CA . ARG B 2 67 ? -11.034 23.817 -35.249 1.00 27.35 67 ARG B CA 1
ATOM 2394 C C . ARG B 2 67 ? -9.682 23.440 -34.675 1.00 25.41 67 ARG B C 1
ATOM 2395 O O . ARG B 2 67 ? -8.745 23.252 -35.424 1.00 25.94 67 ARG B O 1
ATOM 2403 N N . PHE B 2 68 ? -9.564 23.447 -33.350 1.00 26.50 68 PHE B N 1
ATOM 2404 C CA . PHE B 2 68 ? -8.293 23.207 -32.691 1.00 27.90 68 PHE B CA 1
ATOM 2405 C C . PHE B 2 68 ? -8.379 21.878 -31.948 1.00 26.55 68 PHE B C 1
ATOM 2406 O O . PHE B 2 68 ? -9.458 21.453 -31.541 1.00 26.19 68 PHE B O 1
ATOM 2414 N N . THR B 2 69 ? -7.219 21.252 -31.745 1.00 24.70 69 THR B N 1
ATOM 2415 C CA . THR B 2 69 ? -7.131 20.065 -30.924 1.00 23.54 69 THR B CA 1
ATOM 2416 C C . THR B 2 69 ? -5.876 20.166 -30.069 1.00 23.44 69 THR B C 1
ATOM 2417 O O . THR B 2 69 ? -4.802 20.469 -30.593 1.00 24.35 69 THR B O 1
ATOM 2421 N N . ILE B 2 70 ? -6.039 19.928 -28.764 1.00 21.84 70 ILE B N 1
ATOM 2422 C CA . ILE B 2 70 ? -4.899 19.824 -27.873 1.00 22.94 70 ILE B CA 1
ATOM 2423 C C . ILE B 2 70 ? -4.539 18.357 -27.647 1.00 23.61 70 ILE B C 1
ATOM 2424 O O . ILE B 2 70 ? -5.401 17.498 -27.578 1.00 23.59 70 ILE B O 1
ATOM 2429 N N . SER B 2 71 ? -3.242 18.091 -27.514 1.00 25.26 71 SER B N 1
ATOM 2430 C CA . SER B 2 71 ? -2.753 16.751 -27.259 1.00 28.25 71 SER B CA 1
ATOM 2431 C C . SER B 2 71 ? -1.434 16.766 -26.489 1.00 28.28 71 SER B C 1
ATOM 2432 O O . SER B 2 71 ? -0.781 17.806 -26.398 1.00 25.40 71 SER B O 1
ATOM 2435 N N . GLN B 2 72 ? -1.066 15.586 -25.961 1.00 30.38 72 GLN B N 1
ATOM 2436 C CA . GLN B 2 72 ? 0.176 15.379 -25.224 1.00 31.26 72 GLN B CA 1
ATOM 2437 C C . GLN B 2 72 ? 1.038 14.296 -25.870 1.00 30.14 72 GLN B C 1
ATOM 2438 O O . GLN B 2 72 ? 0.533 13.438 -26.581 1.00 28.70 72 GLN B O 1
ATOM 2444 N N . ALA B 2 73 ? 2.343 14.356 -25.623 1.00 32.32 73 ALA B N 1
ATOM 2445 C CA . ALA B 2 73 ? 3.238 13.254 -25.930 1.00 35.45 73 ALA B CA 1
ATOM 2446 C C . ALA B 2 73 ? 4.127 13.045 -24.711 1.00 37.71 73 ALA B C 1
ATOM 2447 O O . ALA B 2 73 ? 5.111 13.760 -24.520 1.00 40.53 73 ALA B O 1
ATOM 2449 N N . ASN B 2 74 ? 3.741 12.076 -23.882 1.00 38.83 74 ASN B N 1
ATOM 2450 C CA . ASN B 2 74 ? 4.355 11.898 -22.582 1.00 44.35 74 ASN B CA 1
ATOM 2451 C C . ASN B 2 74 ? 5.849 11.636 -22.753 1.00 44.56 74 ASN B C 1
ATOM 2452 O O . ASN B 2 74 ? 6.666 12.241 -22.058 1.00 43.13 74 ASN B O 1
ATOM 2457 N N . ALA B 2 75 ? 6.193 10.773 -23.721 1.00 45.80 75 ALA B N 1
ATOM 2458 C CA . ALA B 2 75 ? 7.581 10.446 -24.016 1.00 46.40 75 ALA B CA 1
ATOM 2459 C C . ALA B 2 75 ? 8.420 11.677 -24.359 1.00 47.83 75 ALA B C 1
ATOM 2460 O O . ALA B 2 75 ? 9.614 11.712 -24.078 1.00 50.62 75 ALA B O 1
ATOM 2462 N N . LYS B 2 76 ? 7.794 12.681 -24.976 1.00 47.48 76 LYS B N 1
ATOM 2463 C CA . LYS B 2 76 ? 8.481 13.914 -25.324 1.00 50.06 76 LYS B CA 1
ATOM 2464 C C . LYS B 2 76 ? 8.372 14.985 -24.243 1.00 45.17 76 LYS B C 1
ATOM 2465 O O . LYS B 2 76 ? 9.012 16.031 -24.338 1.00 46.73 76 LYS B O 1
ATOM 2471 N N . ASN B 2 77 ? 7.547 14.727 -23.230 1.00 37.56 77 ASN B N 1
ATOM 2472 C CA . ASN B 2 77 ? 7.281 15.718 -22.205 1.00 35.49 77 ASN B CA 1
ATOM 2473 C C . ASN B 2 77 ? 6.825 17.029 -22.837 1.00 34.18 77 ASN B C 1
ATOM 2474 O O . ASN B 2 77 ? 7.353 18.095 -22.533 1.00 36.93 77 ASN B O 1
ATOM 2479 N N . SER B 2 78 ? 5.845 16.935 -23.735 1.00 30.42 78 SER B N 1
ATOM 2480 C CA . SER B 2 78 ? 5.403 18.088 -24.485 1.00 29.26 78 SER B CA 1
ATOM 2481 C C . SER B 2 78 ? 3.909 17.998 -24.750 1.00 27.31 78 SER B C 1
ATOM 2482 O O . SER B 2 78 ? 3.333 16.913 -24.735 1.00 26.51 78 SER B O 1
ATOM 2485 N N . VAL B 2 79 ? 3.300 19.155 -24.997 1.00 24.81 79 VAL B N 1
ATOM 2486 C CA . VAL B 2 79 ? 1.930 19.200 -25.462 1.00 24.05 79 VAL B CA 1
ATOM 2487 C C . VAL B 2 79 ? 1.907 20.028 -26.739 1.00 24.31 79 VAL B C 1
ATOM 2488 O O . VAL B 2 79 ? 2.903 20.663 -27.100 1.00 25.27 79 VAL B O 1
ATOM 2492 N N . TYR B 2 80 ? 0.785 19.941 -27.451 1.00 23.88 80 TYR B N 1
ATOM 2493 C CA . TYR B 2 80 ? 0.686 20.412 -28.820 1.00 23.97 80 TYR B CA 1
ATOM 2494 C C . TYR B 2 80 ? -0.702 20.995 -28.971 1.00 25.63 80 TYR B C 1
ATOM 2495 O O . TYR B 2 80 ? -1.630 20.593 -28.266 1.00 25.64 80 TYR B O 1
ATOM 2504 N N . LEU B 2 81 ? -0.823 21.963 -29.876 1.00 26.41 81 LEU B N 1
ATOM 2505 C CA . LEU B 2 81 ? -2.128 22.503 -30.221 1.00 26.11 81 LEU B CA 1
ATOM 2506 C C . LEU B 2 81 ? -2.281 22.550 -31.739 1.00 26.05 81 LEU B C 1
ATOM 2507 O O . LEU B 2 81 ? -1.676 23.386 -32.404 1.00 27.25 81 LEU B O 1
ATOM 2512 N N . GLN B 2 82 ? -3.096 21.644 -32.278 1.00 25.14 82 GLN B N 1
ATOM 2513 C CA . GLN B 2 82 ? -3.356 21.653 -33.703 1.00 25.15 82 GLN B CA 1
ATOM 2514 C C . GLN B 2 82 ? -4.359 22.760 -33.997 1.00 25.11 82 GLN B C 1
ATOM 2515 O O . GLN B 2 82 ? -5.457 22.779 -33.441 1.00 25.73 82 GLN B O 1
ATOM 2521 N N . MET B 2 83 ? -3.958 23.671 -34.882 1.00 25.49 83 MET B N 1
ATOM 2522 C CA . MET B 2 83 ? -4.777 24.817 -35.230 1.00 26.54 83 MET B CA 1
ATOM 2523 C C . MET B 2 83 ? -5.120 24.800 -36.718 1.00 24.55 83 MET B C 1
ATOM 2524 O O . MET B 2 83 ? -4.229 24.967 -37.553 1.00 23.12 83 MET B O 1
ATOM 2529 N N . ASN B 2 84 ? -6.421 24.634 -37.010 1.00 23.25 84 ASN B N 1
ATOM 2530 C CA . ASN B 2 84 ? -6.943 24.546 -38.365 1.00 23.81 84 ASN B CA 1
ATOM 2531 C C . ASN B 2 84 ? -8.018 25.590 -38.634 1.00 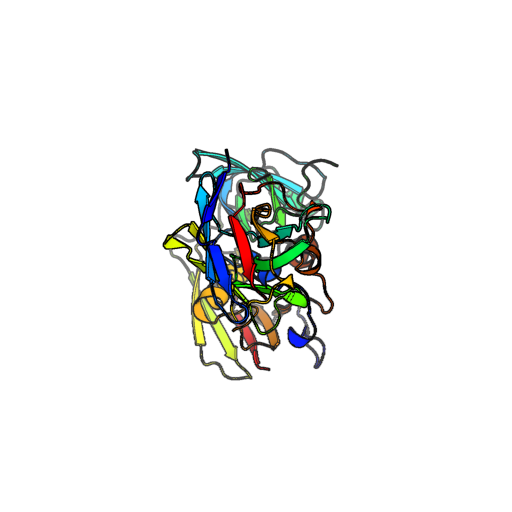24.03 84 ASN B C 1
ATOM 2532 O O . ASN B 2 84 ? -8.701 26.011 -37.703 1.00 24.24 84 ASN B O 1
ATOM 2537 N N . SER B 2 85 ? -8.183 25.933 -39.921 1.00 24.48 85 SER B N 1
ATOM 2538 C CA . SER B 2 85 ? -9.104 26.962 -40.381 1.00 25.79 85 SER B CA 1
ATOM 2539 C C . SER B 2 85 ? -8.844 28.275 -39.667 1.00 25.25 85 SER B C 1
ATOM 2540 O O . SER B 2 85 ? -9.756 28.912 -39.148 1.00 25.35 85 SER B O 1
ATOM 2543 N N . LEU B 2 86 ? -7.576 28.648 -39.602 1.00 26.06 86 LEU B N 1
ATOM 2544 C CA . LEU B 2 86 ? -7.220 29.888 -38.943 1.00 29.37 86 LEU B CA 1
ATOM 2545 C C . LEU B 2 86 ? -7.948 31.062 -39.597 1.00 32.42 86 LEU B C 1
ATOM 2546 O O . LEU B 2 86 ? -8.398 30.963 -40.737 1.00 33.43 86 LEU B O 1
ATOM 2551 N N . LYS B 2 87 ? -8.117 32.142 -38.828 1.00 35.23 87 LYS B N 1
ATOM 2552 C CA . LYS B 2 87 ? -8.801 33.340 -39.285 1.00 36.66 87 LYS B CA 1
ATOM 2553 C C . LYS B 2 87 ? -8.139 34.530 -38.581 1.00 36.97 87 LYS B C 1
ATOM 2554 O O . LYS B 2 87 ? -7.439 34.353 -37.573 1.00 33.67 87 LYS B O 1
ATOM 2560 N N . PRO B 2 88 ? -8.275 35.767 -39.124 1.00 35.37 88 PRO B N 1
ATOM 2561 C CA . PRO B 2 88 ? -7.549 36.929 -38.608 1.00 32.78 88 PRO B CA 1
ATOM 2562 C C . P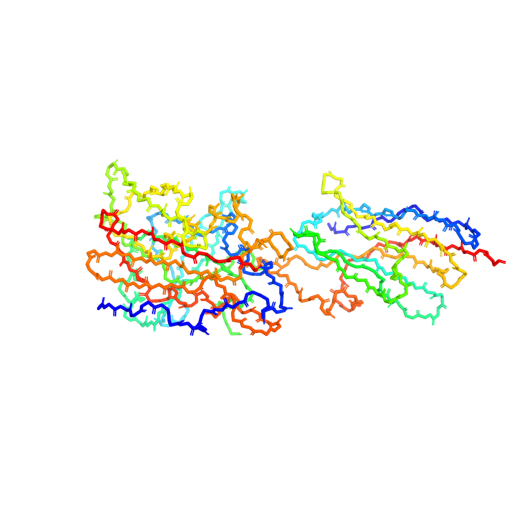RO B 2 88 ? -7.765 37.167 -37.120 1.00 30.00 88 PRO B C 1
ATOM 2563 O O . PRO B 2 88 ? -6.838 37.568 -36.427 1.00 26.12 88 PRO B O 1
ATOM 2567 N N . GLU B 2 89 ? -8.987 36.878 -36.663 1.00 31.28 89 GLU B N 1
ATOM 2568 C CA . GLU B 2 89 ? -9.346 36.853 -35.252 1.00 34.27 89 GLU B CA 1
ATOM 2569 C C . GLU B 2 89 ? -8.440 36.001 -34.366 1.00 31.03 89 GLU B C 1
ATOM 2570 O O . GLU B 2 89 ? -8.330 36.275 -33.185 1.00 31.56 89 GLU B O 1
ATOM 2576 N N . ASP B 2 90 ? -7.824 34.949 -34.914 1.00 29.28 90 ASP B N 1
ATOM 2577 C CA . ASP B 2 90 ? -6.953 34.096 -34.124 1.00 28.46 90 ASP B CA 1
ATOM 2578 C C . ASP B 2 90 ? -5.560 34.682 -33.930 1.00 26.97 90 ASP B C 1
ATOM 2579 O O . ASP B 2 90 ? -4.740 34.107 -33.223 1.00 26.87 90 ASP B O 1
ATOM 2584 N N . THR B 2 91 ? -5.297 35.844 -34.528 1.00 25.35 91 THR B N 1
ATOM 2585 C CA . THR B 2 91 ? -3.986 36.526 -34.396 1.00 24.99 91 THR B CA 1
ATOM 2586 C C . THR B 2 91 ? -3.727 36.893 -32.951 1.00 24.42 91 THR B C 1
ATOM 2587 O O . THR B 2 91 ? -4.489 37.697 -32.410 1.00 26.40 91 THR B O 1
ATOM 2591 N N . ALA B 2 92 ? -2.847 36.162 -32.285 1.00 23.97 92 ALA B N 1
ATOM 2592 C CA . ALA B 2 92 ? -2.478 36.424 -30.879 1.00 22.92 92 ALA B CA 1
ATOM 2593 C C . ALA B 2 92 ? -1.124 35.806 -30.557 1.00 22.94 92 ALA B C 1
ATOM 2594 O O . ALA B 2 92 ? -0.617 35.036 -31.370 1.00 23.89 92 ALA B O 1
ATOM 2596 N N . THR B 2 93 ? -0.507 36.217 -29.458 1.00 23.40 93 THR B N 1
ATOM 2597 C CA . THR B 2 93 ? 0.662 35.454 -28.978 1.00 24.04 93 THR B CA 1
ATOM 2598 C C . THR B 2 93 ? 0.063 34.291 -28.183 1.00 23.18 93 THR B C 1
ATOM 2599 O O . THR B 2 93 ? -0.818 34.556 -27.362 1.00 23.33 93 THR B O 1
ATOM 2603 N N . TYR B 2 94 ? 0.462 33.047 -28.455 1.00 23.76 94 TYR B N 1
ATOM 2604 C CA . TYR B 2 94 ? -0.110 31.872 -27.820 1.00 22.96 94 TYR B CA 1
ATOM 2605 C C . TYR B 2 94 ? 0.862 31.385 -26.755 1.00 23.12 94 TYR B C 1
ATOM 2606 O O . TYR B 2 94 ? 2.052 31.266 -27.043 1.00 22.90 94 TYR B O 1
ATOM 2615 N N . TYR B 2 95 ? 0.330 31.124 -25.548 1.00 23.32 95 TYR B N 1
ATOM 2616 C CA . TYR B 2 95 ? 1.143 30.715 -24.411 1.00 24.87 95 TYR B CA 1
ATOM 2617 C C . TYR B 2 95 ? 0.787 29.335 -23.877 1.00 26.36 95 TYR B C 1
ATOM 2618 O O . TYR B 2 95 ? -0.384 29.003 -23.686 1.00 25.86 95 TYR B O 1
ATOM 2627 N N . CYS B 2 96 ? 1.826 28.563 -23.580 1.00 27.36 96 CYS B N 1
ATOM 2628 C CA . CYS B 2 96 ? 1.645 27.309 -22.879 1.00 29.54 96 CYS B CA 1
ATOM 2629 C C . CYS B 2 96 ? 1.831 27.500 -21.382 1.00 28.51 96 CYS B C 1
ATOM 2630 O O . CYS B 2 96 ? 2.855 28.025 -20.961 1.00 31.03 96 CYS B O 1
ATOM 2633 N N . ALA B 2 97 ? 0.874 27.010 -20.592 1.00 26.33 97 ALA B N 1
ATOM 2634 C CA . ALA B 2 97 ? 0.965 27.087 -19.146 1.00 26.21 97 ALA B CA 1
ATOM 2635 C C . ALA B 2 97 ? 0.803 25.703 -18.509 1.00 28.33 97 ALA B C 1
ATOM 2636 O O . ALA B 2 97 ? -0.015 24.900 -18.970 1.00 28.02 97 ALA B O 1
ATOM 2638 N N . ALA B 2 98 ? 1.600 25.437 -17.459 1.00 28.23 98 ALA B N 1
ATOM 2639 C CA . ALA B 2 98 ? 1.481 24.231 -16.650 1.00 27.81 98 ALA B CA 1
ATOM 2640 C C . ALA B 2 98 ? 0.698 24.449 -15.354 1.00 27.83 98 ALA B C 1
ATOM 2641 O O . ALA B 2 98 ? 1.081 25.270 -14.515 1.00 28.54 98 ALA B O 1
ATOM 2643 N N . GLY B 2 99 ? -0.403 23.705 -15.193 1.00 27.06 99 GLY B N 1
ATOM 2644 C CA . GLY B 2 99 ? -1.128 23.652 -13.935 1.00 26.62 99 GLY B CA 1
ATOM 2645 C C . GLY B 2 99 ? -0.260 23.044 -12.839 1.00 28.67 99 GLY B C 1
ATOM 2646 O O . GLY B 2 99 ? 0.714 22.350 -13.136 1.00 28.35 99 GLY B O 1
ATOM 2647 N N . ASP B 2 100 ? -0.614 23.318 -11.574 1.00 30.87 100 ASP B N 1
ATOM 2648 C CA . ASP B 2 100 ? 0.036 22.681 -10.430 1.00 33.47 100 ASP B CA 1
ATOM 2649 C C . ASP B 2 100 ? -0.193 21.166 -10.376 1.00 30.89 100 ASP B C 1
ATOM 2650 O O . ASP B 2 100 ? -1.263 20.697 -10.758 1.00 28.91 100 ASP B O 1
ATOM 2655 N N . ALA B 2 101 ? 0.816 20.413 -9.908 1.00 31.72 101 ALA B N 1
ATOM 2656 C CA . ALA B 2 101 ? 0.681 18.978 -9.643 1.00 31.83 101 ALA B CA 1
ATOM 2657 C C . ALA B 2 101 ? 0.312 18.727 -8.184 1.00 32.54 101 ALA B C 1
ATOM 2658 O O . ALA B 2 101 ? 1.173 18.734 -7.304 1.00 35.16 101 ALA B O 1
ATOM 2660 N N . TYR B 2 102 ? -0.988 18.532 -7.947 1.00 33.60 102 TYR B N 1
ATOM 2661 C CA . TYR B 2 102 ? -1.491 18.243 -6.621 1.00 34.76 102 TYR B CA 1
ATOM 2662 C C . TYR B 2 102 ? -1.217 16.762 -6.396 1.00 35.80 102 TYR B C 1
ATOM 2663 O O . TYR B 2 102 ? -1.078 16.012 -7.365 1.00 35.75 102 TYR B O 1
ATOM 2672 N N . HIS B 2 103 ? -1.101 16.374 -5.119 1.00 34.87 103 HIS B N 1
ATOM 2673 C CA . HIS B 2 103 ? -0.849 14.993 -4.753 1.00 32.65 103 HIS B CA 1
ATOM 2674 C C . HIS B 2 103 ? -2.190 14.264 -4.739 1.00 31.33 103 HIS B C 1
ATOM 2675 O O . HIS B 2 103 ? -3.107 14.657 -4.012 1.00 29.30 103 HIS B O 1
ATOM 2682 N N . LYS B 2 104 ? -2.276 13.258 -5.627 1.00 28.84 104 LYS B N 1
ATOM 2683 C CA . LYS B 2 104 ? -3.415 12.375 -5.798 1.00 26.96 104 LYS B CA 1
ATOM 2684 C C . LYS B 2 104 ? -4.744 13.114 -5.905 1.00 25.25 104 LYS B C 1
ATOM 2685 O O . LYS B 2 104 ? -5.759 12.681 -5.350 1.00 24.68 104 LYS B O 1
ATOM 2691 N N . TRP B 2 105 ? -4.719 14.220 -6.651 1.00 23.73 105 TRP B N 1
ATOM 2692 C CA . TRP B 2 105 ? -5.886 15.072 -6.824 1.00 23.79 105 TRP B CA 1
ATOM 2693 C C . TRP B 2 105 ? -5.688 15.981 -8.035 1.00 22.76 105 TRP B C 1
ATOM 2694 O O . TRP B 2 105 ? -4.575 16.429 -8.302 1.00 22.55 105 TRP B O 1
ATOM 2705 N N . PHE B 2 106 ? -6.788 16.260 -8.740 1.00 22.75 106 PHE B N 1
ATOM 2706 C CA . PHE B 2 106 ? -6.783 17.094 -9.930 1.00 23.11 106 PHE B CA 1
ATOM 2707 C C . PHE B 2 106 ? -7.916 18.107 -9.800 1.00 23.24 106 PHE B C 1
ATOM 2708 O O . PHE B 2 106 ? -9.004 17.744 -9.348 1.00 21.46 106 PHE B O 1
ATOM 2716 N N . MET B 2 107 ? -7.650 19.364 -10.183 1.00 26.44 107 MET B N 1
ATOM 2717 C CA . MET B 2 107 ? -8.602 20.438 -9.947 1.00 30.75 107 MET B CA 1
ATOM 2718 C C . MET B 2 107 ? -9.732 20.303 -10.959 1.00 28.23 107 MET B C 1
ATOM 2719 O O . MET B 2 107 ? -9.551 19.715 -12.017 1.00 28.85 107 MET B O 1
ATOM 2724 N N . PRO B 2 108 ? -10.958 20.773 -10.648 1.00 26.67 108 PRO B N 1
ATOM 2725 C CA . PRO B 2 108 ? -12.102 20.548 -11.532 1.00 25.97 108 PRO B CA 1
ATOM 2726 C C . PRO B 2 108 ? -11.890 21.212 -12.883 1.00 26.30 108 PRO B C 1
ATOM 2727 O O . PRO B 2 108 ? -11.177 22.202 -13.005 1.00 25.99 108 PRO B O 1
ATOM 2731 N N . SER B 2 109 ? -12.520 20.646 -13.907 1.00 28.07 109 SER B N 1
ATOM 2732 C CA . SER B 2 109 ? -12.348 21.147 -15.257 1.00 28.70 109 SER B CA 1
ATOM 2733 C C . SER B 2 109 ? -12.841 22.588 -15.411 1.00 30.34 109 SER B C 1
ATOM 2734 O O . SER B 2 109 ? -12.307 23.329 -16.235 1.00 30.51 109 SER B O 1
ATOM 2737 N N . SER B 2 110 ? -13.811 23.003 -14.579 1.00 30.60 110 SER B N 1
ATOM 2738 C CA . SER B 2 110 ? -14.378 24.342 -14.678 1.00 30.25 110 SER B CA 1
ATOM 2739 C C . SER B 2 110 ? -13.379 25.488 -14.530 1.00 29.88 110 SER B C 1
ATOM 2740 O O . SER B 2 110 ? -13.705 26.612 -14.874 1.00 29.84 110 SER B O 1
ATOM 2743 N N . ARG B 2 111 ? -12.195 25.201 -13.975 1.00 30.46 111 ARG B N 1
ATOM 2744 C CA . ARG B 2 111 ? -11.177 26.194 -13.683 1.00 31.81 111 ARG B CA 1
ATOM 2745 C C . ARG B 2 111 ? -9.934 26.075 -14.560 1.00 29.50 111 ARG B C 1
ATOM 2746 O O . ARG B 2 111 ? -8.937 26.754 -14.325 1.00 29.54 111 ARG B O 1
ATOM 2754 N N . ALA B 2 112 ? -9.971 25.167 -15.537 1.00 28.49 112 ALA B N 1
ATOM 2755 C CA . ALA B 2 112 ? -8.781 24.826 -16.304 1.00 27.89 112 ALA B CA 1
ATOM 2756 C C . ALA B 2 112 ? -8.360 25.947 -17.256 1.00 27.41 112 ALA B C 1
ATOM 2757 O O . ALA B 2 112 ? -7.187 26.084 -17.589 1.00 26.19 112 ALA B O 1
ATOM 2759 N N . LEU B 2 113 ? -9.344 26.733 -17.700 1.00 27.98 113 LEU B N 1
ATOM 2760 C CA . LEU B 2 113 ? -9.113 27.835 -18.613 1.00 28.39 113 LEU B CA 1
ATOM 2761 C C . LEU B 2 113 ? -8.964 29.183 -17.913 1.00 30.51 113 LEU B C 1
ATOM 2762 O O . LEU B 2 113 ? -8.955 30.209 -18.579 1.00 32.60 113 LEU B O 1
ATOM 2767 N N . ASP B 2 114 ? -8.861 29.183 -16.578 1.00 32.55 114 ASP B N 1
ATOM 2768 C CA . ASP B 2 114 ? -8.690 30.415 -15.818 1.00 34.05 114 ASP B CA 1
ATOM 2769 C C . ASP B 2 114 ? -7.202 30.696 -15.626 1.00 32.63 114 ASP B C 1
ATOM 2770 O O . ASP B 2 114 ? -6.483 29.844 -15.122 1.00 31.57 114 ASP B O 1
ATOM 2775 N N . ARG B 2 115 ? -6.742 31.883 -16.045 1.00 31.94 115 ARG B N 1
ATOM 2776 C CA . ARG B 2 115 ? -5.326 32.213 -16.007 1.00 32.79 115 ARG B CA 1
ATOM 2777 C C . ARG B 2 115 ? -4.794 32.328 -14.581 1.00 31.97 115 ARG B C 1
ATOM 2778 O O . ARG B 2 115 ? -3.611 32.130 -14.336 1.00 27.72 115 ARG B O 1
ATOM 2786 N N . LYS B 2 116 ? -5.689 32.651 -13.642 1.00 36.50 116 LYS B N 1
ATOM 2787 C CA . LYS B 2 116 ? -5.311 32.871 -12.252 1.00 38.97 116 LYS B CA 1
ATOM 2788 C C . LYS B 2 116 ? -4.773 31.590 -11.619 1.00 34.21 116 LYS B C 1
ATOM 2789 O O . LYS B 2 116 ? -3.979 31.643 -10.678 1.00 30.96 116 LYS B O 1
ATOM 2795 N N . GLU B 2 117 ? -5.221 30.447 -12.153 1.00 30.30 117 GLU B N 1
ATOM 2796 C CA . GLU B 2 117 ? -4.784 29.159 -11.647 1.00 29.94 117 GLU B CA 1
ATOM 2797 C C . GLU B 2 117 ? -3.343 28.794 -11.972 1.00 27.12 117 GLU B C 1
ATOM 2798 O O . GLU B 2 117 ? -2.847 27.854 -11.384 1.00 24.27 117 GLU B O 1
ATOM 2804 N N . TYR B 2 118 ? -2.674 29.529 -12.872 1.00 26.15 118 TYR B N 1
ATOM 2805 C CA . TYR B 2 118 ? -1.427 29.028 -13.422 1.00 26.09 118 TYR B CA 1
ATOM 2806 C C . TYR B 2 118 ? -0.224 29.847 -12.993 1.00 26.49 118 TYR B C 1
ATOM 2807 O O . TYR B 2 118 ? -0.236 31.065 -13.121 1.00 24.91 118 TYR B O 1
ATOM 2816 N N . ASN B 2 119 ? 0.807 29.138 -12.514 1.00 27.90 119 ASN B N 1
ATOM 2817 C CA . ASN B 2 119 ? 2.045 29.735 -12.031 1.00 29.91 119 ASN B CA 1
ATOM 2818 C C . ASN B 2 119 ? 3.243 29.617 -12.966 1.00 31.16 119 ASN B C 1
ATOM 2819 O O . ASN B 2 119 ? 4.305 30.161 -12.681 1.00 31.34 119 ASN B O 1
ATOM 2824 N N . TYR B 2 120 ? 3.090 28.843 -14.045 1.00 32.55 120 TYR B N 1
ATOM 2825 C CA . TYR B 2 120 ? 4.203 28.532 -14.919 1.00 33.06 120 TYR B CA 1
ATOM 2826 C C . TYR B 2 120 ? 3.710 28.816 -16.334 1.00 33.56 120 TYR B C 1
ATOM 2827 O O . TYR B 2 120 ? 2.685 28.284 -16.757 1.00 33.33 120 TYR B O 1
ATOM 2836 N N . TRP B 2 121 ? 4.421 29.729 -17.009 1.00 31.11 121 TRP B N 1
ATOM 2837 C CA . TRP B 2 121 ? 4.066 30.191 -18.336 1.00 30.33 121 TRP B CA 1
ATOM 2838 C C . TRP B 2 121 ? 5.317 30.166 -19.202 1.00 30.30 121 TRP B C 1
ATOM 2839 O O . TRP B 2 121 ? 6.406 30.448 -18.713 1.00 28.86 121 TRP B O 1
ATOM 2850 N N . GLY B 2 122 ? 5.149 29.858 -20.492 1.00 31.97 122 GLY B N 1
ATOM 2851 C CA . GLY B 2 122 ? 6.243 30.039 -21.432 1.00 33.59 122 GLY B CA 1
ATOM 2852 C C . GLY B 2 122 ? 6.334 31.462 -21.991 1.00 33.80 122 GLY B C 1
ATOM 2853 O O . GLY B 2 122 ? 5.462 32.302 -21.752 1.00 32.56 122 GLY B O 1
ATOM 2854 N N . GLN B 2 123 ? 7.413 31.701 -22.745 1.00 35.55 123 GLN B N 1
ATOM 2855 C CA . GLN B 2 123 ? 7.620 32.911 -23.526 1.00 36.05 123 GLN B CA 1
ATOM 2856 C C . GLN B 2 123 ? 6.439 33.245 -24.436 1.00 34.16 123 GLN B C 1
ATOM 2857 O O . GLN B 2 123 ? 6.091 34.404 -24.566 1.00 34.04 123 GLN B O 1
ATOM 2863 N N . GLY B 2 124 ? 5.869 32.226 -25.091 1.00 35.28 124 GLY B N 1
ATOM 2864 C CA . GLY B 2 124 ? 4.775 32.371 -26.047 1.00 34.91 124 GLY B CA 1
ATOM 2865 C C . GLY B 2 124 ? 5.265 32.253 -27.494 1.00 34.86 124 GLY B C 1
ATOM 2866 O O . GLY B 2 124 ? 6.459 32.409 -27.748 1.00 37.47 124 GLY B O 1
ATOM 2867 N N . THR B 2 125 ? 4.364 31.942 -28.437 1.00 32.26 125 THR B N 1
ATOM 2868 C CA . THR B 2 125 ? 4.679 32.056 -29.854 1.00 29.84 125 THR B CA 1
ATOM 2869 C C . THR B 2 125 ? 3.619 32.876 -30.561 1.00 28.50 125 THR B C 1
ATOM 2870 O O . THR B 2 125 ? 2.419 32.693 -30.337 1.00 26.62 125 THR B O 1
ATOM 2874 N N . LEU B 2 126 ? 4.095 33.732 -31.464 1.00 26.57 126 LEU B N 1
ATOM 2875 C CA . LEU B 2 126 ? 3.202 34.604 -32.191 1.00 26.22 126 LEU B CA 1
ATOM 2876 C C . LEU B 2 126 ? 2.549 33.812 -33.315 1.00 26.55 126 LEU B C 1
ATOM 2877 O O . LEU B 2 126 ? 3.245 33.091 -34.024 1.00 25.00 126 LEU B O 1
ATOM 2882 N N . VAL B 2 127 ? 1.223 33.983 -33.451 1.00 25.71 127 VAL B N 1
ATOM 2883 C CA . VAL B 2 127 ? 0.476 33.573 -34.627 1.00 25.21 127 VAL B CA 1
ATOM 2884 C C . VAL B 2 127 ? -0.199 34.780 -35.290 1.00 26.00 127 VAL B C 1
ATOM 2885 O O . VAL B 2 127 ? -1.035 35.434 -34.649 1.00 25.87 127 VAL B O 1
ATOM 2889 N N . THR B 2 128 ? 0.149 35.033 -36.575 1.00 26.55 128 THR B N 1
ATOM 2890 C CA . THR B 2 128 ? -0.463 36.068 -37.402 1.00 27.27 128 THR B CA 1
ATOM 2891 C C . THR B 2 128 ? -1.236 35.474 -38.574 1.00 26.90 128 THR B C 1
ATOM 2892 O O . THR B 2 128 ? -0.719 34.620 -39.284 1.00 26.36 128 THR B O 1
ATOM 2896 N N . VAL B 2 129 ? -2.443 35.994 -38.810 1.00 28.33 129 VAL B N 1
ATOM 2897 C CA . VAL B 2 129 ? -3.320 35.510 -39.864 1.00 30.77 129 VAL B CA 1
ATOM 2898 C C . VAL B 2 129 ? -3.794 36.638 -40.786 1.00 32.13 129 VAL B C 1
ATOM 2899 O O . VAL B 2 129 ? -4.599 37.474 -40.365 1.00 30.87 129 VAL B O 1
ATOM 2903 N N . SER B 2 130 ? -3.333 36.619 -42.049 1.00 35.27 130 SER B N 1
ATOM 2904 C CA . SER B 2 130 ? -3.722 37.603 -43.051 1.00 38.80 130 SER B CA 1
ATOM 2905 C C . SER B 2 130 ? -5.184 37.420 -43.430 1.00 40.55 130 SER B C 1
ATOM 2906 O O . SER B 2 130 ? -5.687 36.305 -43.405 1.00 43.12 130 SER B O 1
ATOM 2909 N N . SER B 2 131 ? -5.845 38.504 -43.836 1.00 47.45 131 SER B N 1
ATOM 2910 C CA . SER B 2 131 ? -7.256 38.437 -44.178 1.00 52.89 131 SER B CA 1
ATOM 2911 C C . SER B 2 131 ? -7.376 38.029 -45.634 1.00 59.05 131 SER B C 1
ATOM 2912 O O . SER B 2 131 ? -7.726 38.839 -46.488 1.00 63.36 131 SER B O 1
#

InterPro domains:
  IPR006123 Staphylococcal/Streptococcal toxin, beta-grasp domain [PF02876] (160-261)
  IPR006126 Staphylococcal e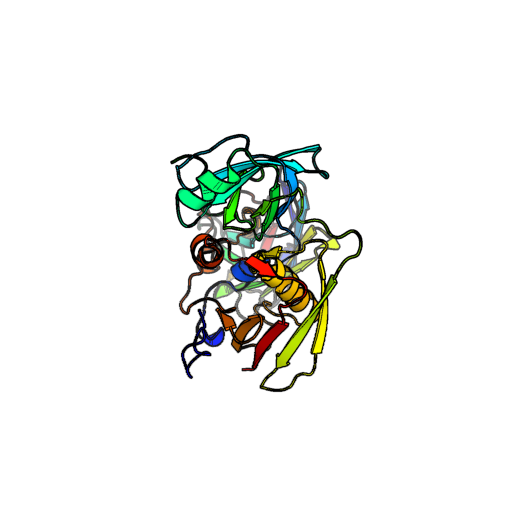nterotoxin/Streptococcal pyrogenic exotoxin, conserved site [PS00277] (142-151)
  IPR006126 Staphylococcal enterotoxin/Streptococcal pyrogenic exotoxin, conserved site [PS00278] (179-202)
  IPR006173 Staphylococcal/Streptococcal toxin, OB-fold [PF01123] (50-147)
  IPR006177 Staphylococcal/streptococcal toxin, bacterial [PR00279] (140-152)
  IPR006177 Staphylococcal/streptococcal toxin, bacterial [PR00279] (179-195)
  IPR008992 Enterotoxin [SSF50203] (29-148)
  IPR013307 Superantigen, staphylococcal/streptococcal toxin, bacterial [PR01898] (94-120)
  IPR013307 Superantigen, staphylococcal/streptococcal toxin, bacterial [PR01898] (138-151)
  IPR013307 Superantigen, staphylococcal/streptococcal toxin, bacterial [PR01898] (179-192)
  IPR013307 Superantigen, staphylococcal/streptococcal toxin, bacterial [PR01898] (192-206)
  IPR013307 Superantigen, staphylococcal/streptococcal toxin, bacterial [PR01898] (244-260)
  IPR016091 Superantigen toxin, C-terminal [SSF54334] (150-264)

Solvent-accessible surface area: 17385 Å² total; per-residue (Å²): 189,56,65,99,61,23,119,129,127,87,27,59,70,19,70,121,15,103,14,14,17,3,9,0,32,11,0,0,23,93,76,64,8,58,12,102,68,32,82,14,108,87,57,70,66,128,48,0,0,13,1,38,24,124,22,128,185,109,44,41,119,13,43,2,10,0,24,5,130,53,101,107,32,0,68,113,7,74,114,72,111,0,1,2,12,0,1,3,4,16,110,64,17,118,38,78,229,101,73,128,86,5,1,1,4,0,3,0,4,78,27,105,68,13,66,31,159,137,92,51,58,5,67,0,99,0,26,21,63,62,110,56,129,34,60,19,74,14,99,6,76,22,79,92,0,3,0,5,15,0,0,4,51,0,0,45,90,0,6,116,76,50,107,0,1,50,72,84,81,20,52,5,26,16,0,28,0,28,1,33,34,117,160,68,16,31,29,27,24,0,2,0,47,79,34,98,165,31,55,5,19,144,32,1,82,50,5,24,55,7,83,56,2,25,2,146,55,4,117,1,30,0,56,2,48,63,171,198,40,102,3,56,11,55,36,28,29,96,25,135,82,46,24,61,30,122,0,30,0,54,11,61,58,32,76,0,57,60,26,4,0,0,0,0,24,49,30,130,91,147,118,51,87,11,0,0,0,7,0,13,46,34,30,47,57,34,55,19,121,44,0,113,91,38,9,75,5,37,54,29,87,108,146,39,10,0,32,0,52,0,61,64,2,83,47,126,1,49,5,37,0,28,0,0,0,3,52,46,87,64,24,30,6,15,52,40,94,122,0,46,67,66,172,54,9,97,67,66,8,141,16,28,104,0,55,8,55,136

Radius of gyration: 24.05 Å; Cα contacts (8 Å, |Δi|>4): 878; chains: 2; bounding box: 48×65×66 Å

Nearest PDB structures (foldseek):
  8ybn-assembly1_A  TM=1.004E+00  e=1.734E-48  Staphylococcus aureus
  1goz-assembly2_B  TM=9.841E-01  e=1.230E-42  Staphylococcus aureus
  8ybp-assembly1_A  TM=9.777E-01  e=2.745E-42  Staphylococcus aureus
  3r8b-assembly5_I  TM=9.722E-01  e=9.689E-42  Staphylococcus aureus
  1d5z-assembly1_C  TM=9.642E-01  e=1.290E-41  Staphylococcus aureus

Secondary structure (DSSP, 8-state):
---PPPPTT-S--GGGB-S-THHHHGGGSS--EEEEEEE--B-SSTTEEEEEEE-TTTSSEEEEEEE-SSHHHHHHHTTSEEEEEE--B-TT--S---TTEEEEE--EEESTT-EEEEEEEEEEEEEETTEEEEEEEEEEEESEEEHHHHHHHHHHHHHHHH-TT-TTT--EEEEEEEEEETTEEEEEE-SPPSBS---HHHHHGGGTT--EEETTTEEEEEEEEE-/--EEEEE--EEEETT--EEEEEEEESS-STTSEEEEEEE-TTS--EEEEEEETTTTEEEE-GGGTTTEEEEEEGGGTEEEEEE-S--GGG-EEEEEEEPP--TT----GGGTT-GGG--EE---EEEEEE-

B-factor: mean 34.21, std 10.34, range [19.96, 92.77]

Foldseek 3Di:
DADDDDDPPRFFFVVQAAAALVLLLVLLADDWDWDAFFAFPDAQDLQWTKTWAADPVPGHTAIEIEGAPDNVVCVVRHGAGWIAIARWADPPQDPDCHVRYIYAAARIGGRPPFFDPDKDWAKEQEAEVRRRPDIDIDIDRGQKGFPRRVVSVVVSCCCVPPVCSVVPPRQFTWKKKWKDFPNHIDIDTSHAHGDHDGDPVVNRNVCNNNDIDGRVGIHIYMYTYGD/DKAKAKDFADAEAQFDKTKMKIQIDPDAPAQAKKFKWWDDVPGDIWTAKIAGRPVRDIDGDPVCPPAKDKADDRVRRMIMIIGGRDDQVVFTFMKMFIADRDPPDYDDPVCSGPPVRTDYIHPTHTHGYHD

Organism: Staphylococcus aureus (NCBI:txid1280)

Sequence (358 aa):
ESQPDPKPDELHKSSKFTGLMENMKVLYDDNHVSAINVKSIDQFLYFDLIYSIKDTKLGNYDNVRVEFKNKDLADKYKDKYVDVFGANYYYQCYFSKDKRKTCMYGGVTEHNGNQLDKYRSITVRVFEDGKNLLSFDVQTNKKKVTAQELDYLTRHYLVKNKKLYEFNNSPYETGYIKFIENENSFWYDMMPAPGDKFDQSKYLMMYNDNKMVDSKDVKIEVYLTTKQVQLVESGGGSVQDGGSLRLSCAASGFTIDNRWMTWFRQAPGKEREGVASILTYSGRTVYADSGKGRFTISQANAKNSVYLQMNSLKPEDTATYYCAAGDAYHKWFMPSSRALDRKEYNYWGQGTLVTVSS